Protein AF-0000000082644043 (afdb_homodimer)

Solvent-accessible surface area (backbone atoms only — not comparable to full-atom values): 14251 Å² total; per-residue (Å²): 114,49,78,44,51,32,30,27,37,48,38,68,41,76,90,78,43,25,31,47,33,28,30,33,71,88,72,47,55,41,58,38,41,44,70,50,54,91,95,51,48,69,65,56,31,34,42,48,33,30,29,48,43,48,30,34,41,55,48,72,60,35,28,35,30,40,35,35,30,80,48,98,59,29,40,35,39,40,36,28,30,38,37,44,82,74,38,77,46,94,53,80,40,62,29,98,56,31,75,44,75,45,78,32,46,51,75,58,44,38,67,60,34,62,89,42,76,74,36,66,68,73,50,60,48,85,89,37,28,7,46,54,45,75,54,128,113,49,78,43,51,31,30,28,36,49,38,67,41,75,87,78,43,25,31,47,32,28,30,33,71,89,72,47,56,40,58,38,40,45,70,49,53,91,95,51,48,70,66,56,30,35,43,49,33,30,28,48,43,48,30,34,40,54,48,72,60,34,28,34,31,39,37,36,28,81,49,100,58,28,40,34,39,42,36,30,30,39,36,45,82,73,39,77,46,93,53,79,40,62,29,98,57,32,76,44,74,43,77,33,45,49,75,59,44,40,67,57,35,62,87,42,76,74,36,65,68,75,51,62,50,84,88,36,28,8,47,55,46,76,55,129

Radius of gyration: 19.46 Å; Cα contacts (8 Å, |Δi|>4): 650; chains: 2; bounding box: 39×62×47 Å

Organism: NCBI:txid247480

Structure (mmCIF, N/CA/C/O backbone):
data_AF-0000000082644043-model_v1
#
loop_
_entity.id
_entity.type
_entity.pdbx_description
1 polymer '8-oxo-dGTP diphosphatase'
#
loop_
_atom_site.group_PDB
_atom_site.id
_atom_site.type_symbol
_atom_site.label_atom_id
_atom_site.label_alt_id
_atom_site.label_comp_id
_atom_site.label_asym_id
_atom_site.label_entity_id
_atom_site.label_seq_id
_atom_site.pdbx_PDB_ins_code
_atom_site.Cartn_x
_atom_site.Cartn_y
_atom_site.Cartn_z
_atom_site.occupancy
_atom_site.B_iso_or_equiv
_atom_site.auth_seq_id
_atom_site.auth_comp_id
_atom_site.auth_asym_id
_atom_site.auth_atom_id
_atom_site.pdbx_PDB_model_num
ATOM 1 N N . MET A 1 1 ? -20.562 -0.418 4.07 1 73.56 1 MET A N 1
ATOM 2 C CA . MET A 1 1 ? -19.531 -0.708 3.09 1 73.56 1 MET A CA 1
ATOM 3 C C . MET A 1 1 ? -18.516 -1.696 3.652 1 73.56 1 MET A C 1
ATOM 5 O O . MET A 1 1 ? -18.047 -1.542 4.785 1 73.56 1 MET A O 1
ATOM 9 N N . LYS A 1 2 ? -18.453 -2.812 2.926 1 84.75 2 LYS A N 1
ATOM 10 C CA . LYS A 1 2 ? -17.531 -3.85 3.383 1 84.75 2 LYS A CA 1
ATOM 11 C C . LYS A 1 2 ? -16.141 -3.672 2.76 1 84.75 2 LYS A C 1
ATOM 13 O O . LYS A 1 2 ? -16.031 -3.354 1.575 1 84.75 2 LYS A O 1
ATOM 18 N N . ARG A 1 3 ? -15.133 -3.779 3.541 1 86.62 3 ARG A N 1
ATOM 19 C CA . ARG A 1 3 ? -13.766 -3.717 3.047 1 86.62 3 ARG A CA 1
ATOM 20 C C . ARG A 1 3 ? -13.281 -5.09 2.586 1 86.62 3 ARG A C 1
ATOM 22 O O . ARG A 1 3 ? -13.484 -6.09 3.279 1 86.62 3 ARG A O 1
ATOM 29 N N . VAL A 1 4 ? -12.82 -5.145 1.452 1 91.12 4 VAL A N 1
ATOM 30 C CA . VAL A 1 4 ? -12.281 -6.371 0.864 1 91.12 4 VAL A CA 1
ATOM 31 C C . VAL A 1 4 ? -10.836 -6.152 0.442 1 91.12 4 VAL A C 1
ATOM 33 O O . VAL A 1 4 ? -10.508 -5.133 -0.168 1 91.12 4 VAL A O 1
ATOM 36 N N . ASP A 1 5 ? -9.953 -7.055 0.815 1 94.81 5 ASP A N 1
ATOM 37 C CA . ASP A 1 5 ? -8.539 -6.992 0.433 1 94.81 5 ASP A CA 1
ATOM 38 C C . ASP A 1 5 ? -8.18 -8.125 -0.523 1 94.81 5 ASP A C 1
ATOM 40 O O . ASP A 1 5 ? -8.484 -9.289 -0.257 1 94.81 5 ASP A O 1
ATOM 44 N N . VAL A 1 6 ? -7.594 -7.719 -1.615 1 95.38 6 VAL A N 1
ATOM 45 C CA . VAL A 1 6 ? -7.066 -8.664 -2.594 1 95.38 6 VAL A CA 1
ATOM 46 C C . VAL A 1 6 ? -5.559 -8.477 -2.74 1 95.38 6 VAL A C 1
ATOM 48 O O . VAL A 1 6 ? -5.078 -7.34 -2.812 1 95.38 6 VAL A O 1
ATOM 51 N N . VAL A 1 7 ? -4.887 -9.57 -2.744 1 96.88 7 VAL A N 1
ATOM 52 C CA . VAL A 1 7 ? -3.434 -9.484 -2.863 1 96.88 7 VAL A CA 1
ATOM 53 C C . VAL A 1 7 ? -2.98 -10.141 -4.16 1 96.88 7 VAL A C 1
ATOM 55 O O . VAL A 1 7 ? -3.58 -11.125 -4.609 1 96.88 7 VAL A O 1
ATOM 58 N N . TYR A 1 8 ? -1.944 -9.562 -4.715 1 94.88 8 TYR A N 1
ATOM 59 C CA . TYR A 1 8 ? -1.224 -10.125 -5.852 1 94.88 8 TYR A CA 1
ATOM 60 C C . TYR A 1 8 ? 0.274 -10.172 -5.578 1 94.88 8 TYR A C 1
ATOM 62 O O . TYR A 1 8 ? 0.777 -9.453 -4.707 1 94.88 8 TYR A O 1
ATOM 70 N N . VAL A 1 9 ? 0.928 -11.016 -6.316 1 96 9 VAL A N 1
ATOM 71 C CA . VAL A 1 9 ? 2.373 -11.117 -6.148 1 96 9 VAL A CA 1
ATOM 72 C C . VAL A 1 9 ? 3.061 -11.047 -7.508 1 96 9 VAL A C 1
ATOM 74 O O . VAL A 1 9 ? 2.748 -11.828 -8.414 1 96 9 VAL A O 1
ATOM 77 N N . LEU A 1 10 ? 3.918 -10.117 -7.621 1 94.56 10 LEU A N 1
ATOM 78 C CA . LEU A 1 10 ? 4.77 -9.984 -8.797 1 94.56 10 LEU A CA 1
ATOM 79 C C . LEU A 1 10 ? 6.031 -10.836 -8.656 1 94.56 10 LEU A C 1
ATOM 81 O O . LEU A 1 10 ? 6.906 -10.516 -7.84 1 94.56 10 LEU A O 1
ATOM 85 N N . LEU A 1 11 ? 6.109 -11.898 -9.297 1 94.75 11 LEU A N 1
ATOM 86 C CA . LEU A 1 11 ? 7.305 -12.727 -9.414 1 94.75 11 LEU A CA 1
ATOM 87 C C . LEU A 1 11 ? 8.016 -12.469 -10.742 1 94.75 11 LEU A C 1
ATOM 89 O O . LEU A 1 11 ? 7.52 -12.867 -11.797 1 94.75 11 LEU A O 1
ATOM 93 N N . TYR A 1 12 ? 9.156 -11.875 -10.633 1 92.62 12 TYR A N 1
ATOM 94 C CA . TYR A 1 12 ? 9.859 -11.383 -11.812 1 92.62 12 TYR A CA 1
ATOM 95 C C . TYR A 1 12 ? 11.219 -12.039 -11.953 1 92.62 12 TYR A C 1
ATOM 97 O O . TYR A 1 12 ? 12.047 -11.977 -11.031 1 92.62 12 TYR A O 1
ATOM 105 N N . ASP A 1 13 ? 11.391 -12.68 -13.047 1 92.19 13 ASP A N 1
ATOM 106 C CA . ASP A 1 13 ? 12.695 -13.203 -13.445 1 92.19 13 ASP A CA 1
ATOM 107 C C . ASP A 1 13 ? 13.5 -12.148 -14.203 1 92.19 13 ASP A C 1
ATOM 109 O O . ASP A 1 13 ? 13.359 -12.016 -15.422 1 92.19 13 ASP A O 1
ATOM 113 N N . GLU A 1 14 ? 14.352 -11.547 -13.523 1 88 14 GLU A N 1
ATOM 114 C CA . GLU A 1 14 ? 15.094 -10.422 -14.07 1 88 14 GLU A CA 1
ATOM 115 C C . GLU A 1 14 ? 16.031 -10.867 -15.188 1 88 14 GLU A C 1
ATOM 117 O O . GLU A 1 14 ? 16.281 -10.109 -16.141 1 88 14 GLU A O 1
ATOM 122 N N . VAL A 1 15 ? 16.547 -11.984 -15.047 1 91.5 15 VAL A N 1
ATOM 123 C CA . VAL A 1 15 ? 17.516 -12.5 -16.016 1 91.5 15 VAL A CA 1
ATOM 124 C C . VAL A 1 15 ? 16.828 -12.742 -17.359 1 91.5 15 VAL A C 1
ATOM 126 O O . VAL A 1 15 ? 17.297 -12.273 -18.391 1 91.5 15 VAL A O 1
ATOM 129 N N . ASN A 1 16 ? 15.664 -13.344 -17.312 1 93.88 16 ASN A N 1
ATOM 130 C CA . ASN A 1 16 ? 14.977 -13.719 -18.547 1 93.88 16 ASN A CA 1
ATOM 131 C C . ASN A 1 16 ? 13.898 -12.703 -18.906 1 93.88 16 ASN A C 1
ATOM 133 O O . ASN A 1 16 ? 13.234 -12.844 -19.938 1 93.88 16 ASN A O 1
ATOM 137 N N . GLN A 1 17 ? 13.688 -11.766 -18.031 1 92.06 17 GLN A N 1
ATOM 138 C CA . GLN A 1 17 ? 12.695 -10.711 -18.219 1 92.06 17 GLN A CA 1
ATOM 139 C C . GLN A 1 17 ? 11.297 -11.289 -18.375 1 92.06 17 GLN A C 1
ATOM 141 O O . GLN A 1 17 ? 10.57 -10.953 -19.312 1 92.06 17 GLN A O 1
ATOM 146 N N . LYS A 1 18 ? 10.938 -12.133 -17.484 1 94.56 18 LYS A N 1
ATOM 147 C CA . LYS A 1 18 ? 9.633 -12.789 -17.5 1 94.56 18 LYS A CA 1
ATOM 148 C C . LYS A 1 18 ? 8.914 -12.609 -16.156 1 94.56 18 LYS A C 1
ATOM 150 O O . LYS A 1 18 ? 9.555 -12.469 -15.117 1 94.56 18 LYS A O 1
ATOM 155 N N . VAL A 1 19 ? 7.625 -12.672 -16.25 1 94.75 19 VAL A N 1
ATOM 156 C CA . VAL A 1 19 ? 6.777 -12.617 -15.055 1 94.75 19 VAL A CA 1
ATOM 157 C C . VAL A 1 19 ? 5.883 -13.852 -15 1 94.75 19 VAL A C 1
ATOM 159 O O . VAL A 1 19 ? 5.422 -14.344 -16.031 1 94.75 19 VAL A O 1
ATOM 162 N N . LEU A 1 20 ? 5.703 -14.328 -13.766 1 94.44 20 LEU A N 1
ATOM 163 C CA . LEU A 1 20 ? 4.816 -15.477 -13.594 1 94.44 20 LEU A CA 1
ATOM 164 C C . LEU A 1 20 ? 3.355 -15.039 -13.609 1 94.44 20 LEU A C 1
ATOM 166 O O . LEU A 1 20 ? 2.953 -14.172 -12.828 1 94.44 20 LEU A O 1
ATOM 170 N N . MET A 1 21 ? 2.572 -15.633 -14.477 1 93.81 21 MET A N 1
ATOM 171 C CA . MET A 1 21 ? 1.155 -15.297 -14.602 1 93.81 21 MET A CA 1
ATOM 172 C C . MET A 1 21 ? 0.291 -16.547 -14.5 1 93.81 21 MET A C 1
ATOM 174 O O . MET A 1 21 ? 0.776 -17.672 -14.711 1 93.81 21 MET A O 1
ATOM 178 N N . VAL A 1 22 ? -0.926 -16.328 -14.141 1 93.75 22 VAL A N 1
ATOM 179 C CA . VAL A 1 22 ? -1.886 -17.422 -14.047 1 93.75 22 VAL A CA 1
ATOM 180 C C . VAL A 1 22 ? -3.076 -17.141 -14.961 1 93.75 22 VAL A C 1
ATOM 182 O O . VAL A 1 22 ? -3.494 -15.992 -15.117 1 93.75 22 VAL A O 1
ATOM 185 N N . PHE A 1 23 ? -3.566 -18.172 -15.602 1 92.81 23 PHE A N 1
ATOM 186 C CA . PHE A 1 23 ? -4.766 -18.109 -16.422 1 92.81 23 PHE A CA 1
ATOM 187 C C . PHE A 1 23 ? -5.992 -18.547 -15.633 1 92.81 23 PHE A C 1
ATOM 189 O O . PHE A 1 23 ? -6.098 -19.719 -15.242 1 92.81 23 PHE A O 1
ATOM 196 N N . ASN A 1 24 ? -6.859 -17.609 -15.375 1 90.38 24 ASN A N 1
ATOM 197 C CA . ASN A 1 24 ? -8.031 -17.859 -14.531 1 90.38 24 ASN A CA 1
ATOM 198 C C . ASN A 1 24 ? -9.125 -18.594 -15.297 1 90.38 24 ASN A C 1
ATOM 200 O O . ASN A 1 24 ? -9.203 -18.5 -1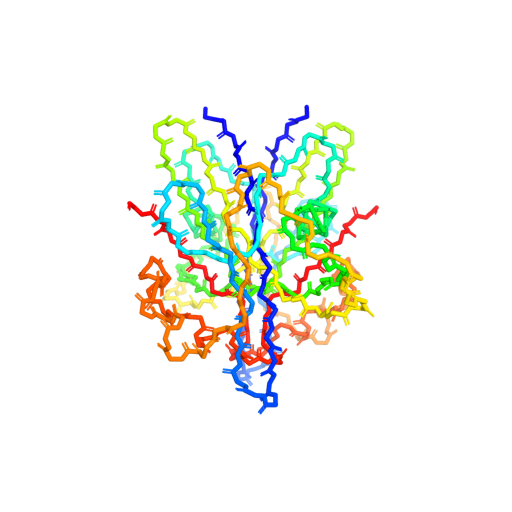6.531 1 90.38 24 ASN A O 1
ATOM 204 N N . LYS A 1 25 ? -9.977 -19.25 -14.594 1 88.25 25 LYS A N 1
ATOM 205 C CA . LYS A 1 25 ? -11.086 -19.984 -15.188 1 88.25 25 LYS A CA 1
ATOM 206 C C . LYS A 1 25 ? -12.008 -19.062 -15.969 1 88.25 25 LYS A C 1
ATOM 208 O O . LYS A 1 25 ? -12.664 -19.484 -16.922 1 88.25 25 LYS A O 1
ATOM 213 N N . ARG A 1 26 ? -12.023 -17.859 -15.609 1 84.44 26 ARG A N 1
ATOM 214 C CA . ARG A 1 26 ? -12.867 -16.891 -16.281 1 84.44 26 ARG A CA 1
ATOM 215 C C . ARG A 1 26 ? -12.266 -16.484 -17.625 1 84.44 26 ARG A C 1
ATOM 217 O O . ARG A 1 26 ? -12.859 -15.695 -18.375 1 84.44 26 ARG A O 1
ATOM 224 N N . GLY A 1 27 ? -11.07 -16.906 -17.922 1 85.56 27 GLY A N 1
ATOM 225 C CA . GLY A 1 27 ? -10.484 -16.688 -19.234 1 85.56 27 GLY A CA 1
ATOM 226 C C . GLY A 1 27 ? -9.578 -15.461 -19.281 1 85.56 27 GLY A C 1
ATOM 227 O O . GLY A 1 27 ? -9.453 -14.82 -20.328 1 85.56 27 GLY A O 1
ATOM 228 N N . THR A 1 28 ? -9.078 -15.062 -18.172 1 88.5 28 THR A N 1
ATOM 229 C CA . THR A 1 28 ? -8.188 -13.914 -18.141 1 88.5 28 THR A CA 1
ATOM 230 C C . THR A 1 28 ? -6.863 -14.266 -17.469 1 88.5 28 THR A C 1
ATOM 232 O O . THR A 1 28 ? -6.816 -15.164 -16.625 1 88.5 28 THR A O 1
ATOM 235 N N . TRP A 1 29 ? -5.855 -13.531 -17.922 1 90.81 29 TRP A N 1
ATOM 236 C CA . TRP A 1 29 ? -4.551 -13.656 -17.266 1 90.81 29 TRP A CA 1
ATOM 237 C C . TRP A 1 29 ? -4.383 -12.609 -16.172 1 90.81 29 TRP A C 1
ATOM 239 O O . TRP A 1 29 ? -4.793 -11.461 -16.344 1 90.81 29 TRP A O 1
ATOM 249 N N . SER A 1 30 ? -3.709 -13.016 -15.117 1 92.06 30 SER A N 1
ATOM 250 C CA . SER A 1 30 ? -3.387 -12.102 -14.023 1 92.06 30 SER A CA 1
ATOM 251 C C . SER A 1 30 ? -2.137 -12.547 -13.273 1 92.06 30 SER A C 1
ATOM 253 O O . SER A 1 30 ? -1.595 -13.625 -13.547 1 92.06 30 SER A O 1
ATOM 255 N N . LEU A 1 31 ? -1.674 -11.711 -12.406 1 94.19 31 LEU A N 1
ATOM 256 C CA . LEU A 1 31 ? -0.69 -12.156 -11.422 1 94.19 31 LEU A CA 1
ATOM 257 C C . LEU A 1 31 ? -1.313 -13.141 -10.438 1 94.19 31 LEU A C 1
ATOM 259 O O . LEU A 1 31 ? -2.521 -13.102 -10.195 1 94.19 31 LEU A O 1
ATOM 263 N N . PRO A 1 32 ? -0.517 -14.086 -9.953 1 95.31 32 PRO A N 1
ATOM 264 C CA . PRO A 1 32 ? -1.081 -14.938 -8.898 1 95.31 32 PRO A CA 1
ATOM 265 C C . PRO A 1 32 ? -1.518 -14.148 -7.668 1 95.31 32 PRO A C 1
ATOM 267 O O . PRO A 1 32 ? -0.867 -13.172 -7.297 1 95.31 32 PRO A O 1
ATOM 270 N N . GLY A 1 33 ? -2.564 -14.484 -7.117 1 95.88 33 GLY A N 1
ATOM 271 C CA . GLY A 1 33 ? -3.135 -13.797 -5.973 1 95.88 33 GLY A CA 1
ATOM 272 C C . GLY A 1 33 ? -4.586 -14.156 -5.719 1 95.88 33 GLY A C 1
ATOM 273 O O . GLY A 1 33 ? -5.109 -15.094 -6.32 1 95.88 33 GLY A O 1
ATOM 274 N N . GLY A 1 34 ? -5.203 -13.383 -4.758 1 95.56 34 GLY A N 1
ATOM 275 C CA . GLY A 1 34 ? -6.586 -13.648 -4.395 1 95.56 34 GLY A CA 1
ATOM 276 C C . GLY A 1 34 ? -7.027 -12.914 -3.143 1 95.56 34 GLY A C 1
ATOM 277 O O . GLY A 1 34 ? -6.328 -12.023 -2.664 1 95.56 34 GLY A O 1
ATOM 278 N N . GLY A 1 35 ? -8.117 -13.312 -2.707 1 95.81 35 GLY A N 1
ATOM 279 C CA . GLY A 1 35 ? -8.703 -12.641 -1.559 1 95.81 35 GLY A CA 1
ATOM 280 C C . GLY A 1 35 ? -8.023 -12.992 -0.25 1 95.81 35 GLY A C 1
ATOM 281 O O . GLY A 1 35 ? -7.602 -14.133 -0.051 1 95.81 35 GLY A O 1
ATOM 282 N N . VAL A 1 36 ? -7.941 -11.992 0.626 1 95.88 36 VAL A N 1
ATOM 283 C CA . VAL A 1 36 ? -7.426 -12.203 1.975 1 95.88 36 VAL A CA 1
ATOM 284 C C . VAL A 1 36 ? -8.531 -12.758 2.869 1 95.88 36 VAL A C 1
ATOM 286 O O . VAL A 1 36 ? -9.641 -12.219 2.91 1 95.88 36 VAL A O 1
ATOM 289 N N . GLU A 1 37 ? -8.312 -13.82 3.557 1 93.94 37 GLU A N 1
ATOM 290 C CA . GLU A 1 37 ? -9.297 -14.422 4.453 1 93.94 37 GLU A CA 1
ATOM 291 C C . GLU A 1 37 ? -9.273 -13.766 5.824 1 93.94 37 GLU A C 1
ATOM 293 O O . GLU A 1 37 ? -8.312 -13.078 6.176 1 93.94 37 GLU A O 1
ATOM 298 N N . ARG A 1 38 ? -10.273 -13.992 6.531 1 87.81 38 ARG A N 1
ATOM 299 C CA . ARG A 1 38 ? -10.383 -13.422 7.871 1 87.81 38 ARG A CA 1
ATOM 300 C C . ARG A 1 38 ? -9.25 -13.914 8.766 1 87.81 38 ARG A C 1
ATOM 302 O O . ARG A 1 38 ? -8.961 -15.117 8.812 1 87.81 38 ARG A O 1
ATOM 309 N N . GLY A 1 39 ? -8.594 -12.953 9.453 1 87.12 39 GLY A N 1
ATOM 310 C CA . GLY A 1 39 ? -7.547 -13.32 10.398 1 87.12 39 GLY A CA 1
ATOM 311 C C . GLY A 1 39 ? -6.188 -13.469 9.742 1 87.12 39 GLY A C 1
ATOM 312 O O . GLY A 1 39 ? -5.188 -13.688 10.43 1 87.12 39 GLY A O 1
ATOM 313 N N . GLU A 1 40 ? -6.129 -13.305 8.492 1 92.31 40 GLU A N 1
ATOM 314 C CA . GLU A 1 40 ? -4.891 -13.43 7.723 1 92.31 40 GLU A CA 1
ATOM 315 C C . GLU A 1 40 ? -4.273 -12.062 7.453 1 92.31 40 GLU A C 1
ATOM 317 O O . GLU A 1 40 ? -4.984 -11.094 7.156 1 92.31 40 GLU A O 1
ATOM 322 N N . THR A 1 41 ? -2.971 -12.023 7.59 1 93.88 41 THR A N 1
ATOM 323 C CA . THR A 1 41 ? -2.285 -10.828 7.125 1 93.88 41 THR A CA 1
ATOM 324 C C . THR A 1 41 ? -2.195 -10.805 5.602 1 93.88 41 THR A C 1
ATOM 326 O O . THR A 1 41 ? -2.402 -11.836 4.949 1 93.88 41 THR A O 1
ATOM 329 N N . LEU A 1 42 ? -1.931 -9.641 5.078 1 96.38 42 LEU A N 1
ATOM 330 C CA . LEU A 1 42 ? -1.713 -9.523 3.641 1 96.38 42 LEU A CA 1
ATOM 331 C C . LEU A 1 42 ? -0.614 -10.477 3.178 1 96.38 42 LEU A C 1
ATOM 333 O O . LEU A 1 42 ? -0.769 -11.164 2.166 1 96.38 42 LEU A O 1
ATOM 337 N N . LYS A 1 43 ? 0.456 -10.516 3.941 1 96.38 43 LYS A N 1
ATOM 338 C CA . LYS A 1 43 ? 1.603 -11.359 3.617 1 96.38 43 LYS A CA 1
ATOM 339 C C . LYS A 1 43 ? 1.216 -12.836 3.615 1 96.38 43 LYS A C 1
ATOM 341 O O . LYS A 1 43 ? 1.55 -13.57 2.682 1 96.38 43 LYS A O 1
ATOM 346 N N . GLU A 1 44 ? 0.535 -13.25 4.629 1 96.5 44 GLU A N 1
ATOM 347 C CA . GLU A 1 44 ? 0.1 -14.641 4.727 1 96.5 44 GLU A CA 1
ATOM 348 C C . GLU A 1 44 ? -0.792 -15.023 3.553 1 96.5 44 GLU A C 1
ATOM 350 O O . GLU A 1 44 ? -0.641 -16.109 2.98 1 96.5 44 GLU A O 1
ATOM 355 N N . ALA A 1 45 ? -1.74 -14.156 3.232 1 97.38 45 ALA A N 1
ATOM 356 C CA . ALA A 1 45 ? -2.641 -14.406 2.109 1 97.38 45 ALA A CA 1
ATOM 357 C C . ALA A 1 45 ? -1.865 -14.516 0.8 1 97.38 45 ALA A C 1
ATOM 359 O O . ALA A 1 45 ? -2.121 -15.422 -0.003 1 97.38 45 ALA A O 1
ATOM 360 N N . ALA A 1 46 ? -0.929 -13.641 0.596 1 97.69 46 ALA A N 1
ATOM 361 C CA . ALA A 1 46 ? -0.129 -13.633 -0.626 1 97.69 46 ALA A CA 1
ATOM 362 C C . ALA A 1 46 ? 0.623 -14.953 -0.795 1 97.69 46 ALA A C 1
ATOM 364 O O . ALA A 1 46 ? 0.57 -15.57 -1.86 1 97.69 46 ALA A O 1
ATOM 365 N N . ILE A 1 47 ? 1.245 -15.359 0.248 1 97.31 47 ILE A N 1
ATOM 366 C CA . ILE A 1 47 ? 2.035 -16.578 0.219 1 97.31 47 ILE A CA 1
ATOM 367 C C . ILE A 1 47 ? 1.119 -17.781 -0.011 1 97.31 47 ILE A C 1
ATOM 369 O O . ILE A 1 47 ? 1.412 -18.641 -0.842 1 97.31 47 ILE A O 1
ATOM 373 N N . ARG A 1 48 ? 0.05 -17.828 0.666 1 96.56 48 ARG A N 1
ATOM 374 C CA . ARG A 1 48 ? -0.894 -18.922 0.547 1 96.56 48 ARG A CA 1
ATOM 375 C C . ARG A 1 48 ? -1.466 -19.016 -0.864 1 96.56 48 ARG A C 1
ATOM 377 O O . ARG A 1 48 ? -1.467 -20.078 -1.478 1 96.56 48 ARG A O 1
ATOM 384 N N . GLU A 1 49 ? -1.984 -17.906 -1.348 1 96.62 49 GLU A N 1
ATOM 385 C CA . GLU A 1 49 ? -2.627 -17.875 -2.658 1 96.62 49 GLU A CA 1
ATOM 386 C C . GLU A 1 49 ? -1.66 -18.312 -3.756 1 96.62 49 GLU A C 1
ATOM 388 O O . GLU A 1 49 ? -2.041 -19.047 -4.668 1 96.62 49 GLU A O 1
ATOM 393 N N . VAL A 1 50 ? -0.442 -17.906 -3.74 1 96.06 50 VAL A N 1
ATOM 394 C CA . VAL A 1 50 ? 0.533 -18.281 -4.758 1 96.06 50 VAL A CA 1
ATOM 395 C C . VAL A 1 50 ? 0.812 -19.781 -4.672 1 96.06 50 VAL A C 1
ATOM 397 O O . VAL A 1 50 ? 0.893 -20.469 -5.699 1 96.06 50 VAL A O 1
ATOM 400 N N . LYS A 1 51 ? 0.942 -20.234 -3.465 1 95.25 51 LYS A N 1
ATOM 401 C CA . LYS A 1 51 ? 1.135 -21.672 -3.289 1 95.25 51 LYS A CA 1
ATOM 402 C C . LYS A 1 51 ? -0.035 -22.469 -3.875 1 95.25 51 LYS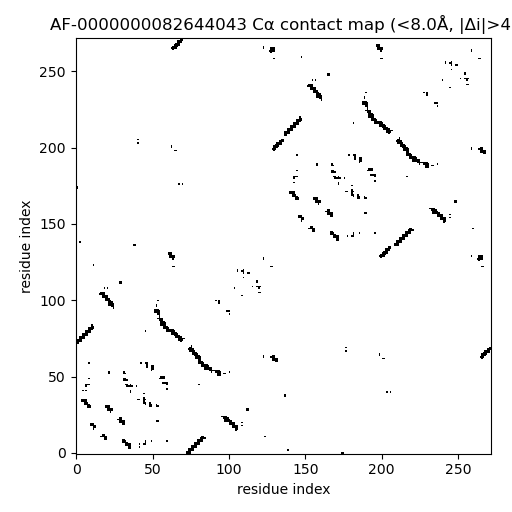 A C 1
ATOM 404 O O . LYS A 1 51 ? 0.167 -23.422 -4.617 1 95.25 51 LYS A O 1
ATOM 409 N N . GLU A 1 52 ? -1.183 -22.062 -3.555 1 93.94 52 GLU A N 1
ATOM 410 C CA . GLU A 1 52 ? -2.387 -22.75 -4.008 1 93.94 52 GLU A CA 1
ATOM 411 C C . GLU A 1 52 ? -2.504 -22.719 -5.527 1 93.94 52 GLU A C 1
ATOM 413 O O . GLU A 1 52 ? -2.852 -23.719 -6.152 1 93.94 52 GLU A O 1
ATOM 418 N N . GLU A 1 53 ? -2.213 -21.625 -6.117 1 94.12 53 GLU A N 1
ATOM 419 C CA . GLU A 1 53 ? -2.473 -21.422 -7.539 1 94.12 53 GLU A CA 1
ATOM 420 C C . GLU A 1 53 ? -1.311 -21.906 -8.391 1 94.12 53 GLU A C 1
ATOM 422 O O . GLU A 1 53 ? -1.506 -22.328 -9.539 1 94.12 53 GLU A O 1
ATOM 427 N N . THR A 1 54 ? -0.052 -21.859 -7.922 1 94 54 THR A N 1
ATOM 428 C CA . THR A 1 54 ? 1.102 -22.078 -8.789 1 94 54 THR A CA 1
ATOM 429 C C . THR A 1 54 ? 1.989 -23.188 -8.227 1 94 54 THR A C 1
ATOM 431 O O . THR A 1 54 ? 2.822 -23.75 -8.938 1 94 54 THR A O 1
ATOM 434 N N . GLY A 1 55 ? 1.894 -23.438 -6.898 1 93.5 55 GLY A N 1
ATOM 435 C CA . GLY A 1 55 ? 2.723 -24.438 -6.234 1 93.5 55 GLY A CA 1
ATOM 436 C C . GLY A 1 55 ? 4.039 -23.875 -5.73 1 93.5 55 GLY A C 1
ATOM 437 O O . GLY A 1 55 ? 4.758 -24.531 -4.98 1 93.5 55 GLY A O 1
ATOM 438 N N . TYR A 1 56 ? 4.391 -22.672 -6.047 1 94.5 56 TYR A N 1
ATOM 439 C CA . TYR A 1 56 ? 5.66 -22.078 -5.645 1 94.5 56 TYR A CA 1
ATOM 440 C C . TYR A 1 56 ? 5.629 -21.656 -4.184 1 94.5 56 TYR A C 1
ATOM 442 O O . TYR A 1 56 ? 4.621 -21.141 -3.703 1 94.5 56 TYR A O 1
ATOM 450 N N . ASP A 1 57 ? 6.707 -21.938 -3.52 1 95.75 57 ASP A N 1
ATOM 451 C CA . ASP A 1 57 ? 6.961 -21.281 -2.242 1 95.75 57 ASP A CA 1
ATOM 452 C C . ASP A 1 57 ? 7.684 -19.953 -2.445 1 95.75 57 ASP A C 1
ATOM 454 O O . ASP A 1 57 ? 8.742 -19.906 -3.078 1 95.75 57 ASP A O 1
ATOM 458 N N . ILE A 1 58 ? 7.086 -18.938 -1.874 1 97.25 58 ILE A N 1
ATOM 459 C CA . ILE A 1 58 ? 7.668 -17.625 -2.135 1 97.25 58 ILE A CA 1
ATOM 460 C C . ILE A 1 58 ? 7.816 -16.859 -0.824 1 97.25 58 ILE A C 1
ATOM 462 O O . ILE A 1 58 ? 7.273 -17.266 0.207 1 97.25 58 ILE A O 1
ATOM 466 N N . ALA A 1 59 ? 8.633 -15.891 -0.838 1 96.56 59 ALA A N 1
ATOM 467 C CA . ALA A 1 59 ? 8.656 -14.805 0.142 1 96.56 59 ALA A CA 1
ATOM 468 C C . ALA A 1 59 ? 8.219 -13.484 -0.487 1 96.56 59 ALA A C 1
ATOM 470 O O . ALA A 1 59 ? 8.328 -13.305 -1.702 1 96.56 59 ALA A O 1
ATOM 471 N N . VAL A 1 60 ? 7.586 -12.641 0.338 1 95.06 60 VAL A N 1
ATOM 472 C CA . VAL A 1 60 ? 7.203 -11.328 -0.171 1 95.06 60 VAL A CA 1
ATOM 473 C C . VAL A 1 60 ? 7.91 -10.234 0.628 1 95.06 60 VAL A C 1
ATOM 475 O O . VAL A 1 60 ? 8.258 -10.438 1.795 1 95.06 60 VAL A O 1
ATOM 478 N N . SER A 1 61 ? 8.156 -9.078 0.003 1 90.19 61 SER A N 1
ATOM 479 C CA . SER A 1 61 ? 8.828 -7.938 0.614 1 90.19 61 SER A CA 1
ATOM 480 C C . SER A 1 61 ? 8 -6.664 0.455 1 90.19 61 SER A C 1
ATOM 482 O O . SER A 1 61 ? 6.973 -6.496 1.112 1 90.19 61 SER A O 1
ATOM 484 N N . ASP A 1 62 ? 8.414 -5.754 -0.408 1 90.12 62 ASP A N 1
ATOM 485 C CA . ASP A 1 62 ? 7.785 -4.445 -0.541 1 90.12 62 ASP A CA 1
ATOM 486 C C . ASP A 1 62 ? 6.516 -4.527 -1.383 1 90.12 62 ASP A C 1
ATOM 488 O O . ASP A 1 62 ? 6.312 -5.504 -2.111 1 90.12 62 ASP A O 1
ATOM 492 N N . ILE A 1 63 ? 5.656 -3.561 -1.146 1 93.25 63 ILE A N 1
ATOM 493 C CA . ILE A 1 63 ? 4.48 -3.367 -1.988 1 93.25 63 ILE A CA 1
ATOM 494 C C . ILE A 1 63 ? 4.848 -2.512 -3.199 1 93.25 63 ILE A C 1
ATOM 496 O O . ILE A 1 63 ? 5.555 -1.511 -3.066 1 93.25 63 ILE A O 1
ATOM 500 N N . VAL A 1 64 ? 4.328 -2.965 -4.363 1 91.5 64 VAL A N 1
ATOM 501 C CA . VAL A 1 64 ? 4.723 -2.225 -5.555 1 91.5 64 VAL A CA 1
ATOM 502 C C . VAL A 1 64 ? 3.525 -1.453 -6.105 1 91.5 64 VAL A C 1
ATOM 504 O O . VAL A 1 64 ? 3.688 -0.535 -6.91 1 91.5 64 VAL A O 1
ATOM 507 N N . ALA A 1 65 ? 2.359 -1.846 -5.621 1 90.12 65 ALA A N 1
ATOM 508 C CA . ALA A 1 65 ? 1.171 -1.129 -6.078 1 90.12 65 ALA A CA 1
ATOM 509 C C . ALA A 1 65 ? 0.007 -1.323 -5.109 1 90.12 65 ALA A C 1
ATOM 511 O O . ALA A 1 65 ? -0.116 -2.377 -4.48 1 90.12 65 ALA A O 1
ATOM 512 N N . LEU A 1 66 ? -0.844 -0.382 -4.973 1 92.19 66 LEU A N 1
ATOM 513 C CA . LEU A 1 66 ? -2.135 -0.428 -4.297 1 92.19 66 LEU A CA 1
ATOM 514 C C . LEU A 1 66 ? -3.219 0.228 -5.145 1 92.19 66 LEU A C 1
ATOM 516 O O . LEU A 1 66 ? -3.201 1.443 -5.352 1 92.19 66 LEU A O 1
ATOM 520 N N . ASP A 1 67 ? -4.102 -0.562 -5.668 1 89.62 67 ASP A N 1
ATOM 521 C CA . ASP A 1 67 ? -5.277 -0.061 -6.371 1 89.62 67 ASP A CA 1
ATOM 522 C C . ASP A 1 67 ? -6.5 -0.057 -5.457 1 89.62 67 ASP A C 1
ATOM 524 O O . ASP A 1 67 ? -6.75 -1.027 -4.738 1 89.62 67 ASP A O 1
ATOM 528 N N . GLU A 1 68 ? -7.148 0.997 -5.473 1 91.62 68 GLU A N 1
ATOM 529 C CA . GLU A 1 68 ? -8.32 1.204 -4.633 1 91.62 68 GLU A CA 1
ATOM 530 C C . GLU A 1 68 ? -9.586 1.334 -5.477 1 91.62 68 GLU A C 1
ATOM 532 O O . GLU A 1 68 ? -9.594 2.035 -6.488 1 91.62 68 GLU A O 1
ATOM 537 N N . ALA A 1 69 ? -10.625 0.598 -5.121 1 88.44 69 ALA A N 1
ATOM 538 C CA . ALA A 1 69 ? -11.891 0.661 -5.836 1 88.44 69 ALA A CA 1
ATOM 539 C C . ALA A 1 69 ? -13.07 0.75 -4.867 1 88.44 69 ALA A C 1
ATOM 541 O O . ALA A 1 69 ? -13.133 -0.001 -3.891 1 88.44 69 ALA A O 1
ATOM 542 N N . LEU A 1 70 ? -13.891 1.684 -5.078 1 85 70 LEU A N 1
ATOM 543 C CA . LEU A 1 70 ? -15.172 1.771 -4.387 1 85 70 LEU A CA 1
ATOM 544 C C . LEU A 1 70 ? -16.297 1.222 -5.258 1 85 70 LEU A C 1
ATOM 546 O O . LEU A 1 70 ? -16.672 1.846 -6.25 1 85 70 LEU A O 1
ATOM 550 N N . MET A 1 71 ? -16.656 -0.039 -5.086 1 78.62 71 MET A N 1
ATOM 551 C CA . MET A 1 71 ? -17.641 -0.729 -5.922 1 78.62 71 MET A CA 1
ATOM 552 C C . MET A 1 71 ? -18.828 -1.191 -5.09 1 78.62 71 MET A C 1
ATOM 554 O O . MET A 1 71 ? -18.688 -2.016 -4.188 1 78.62 71 MET A O 1
ATOM 558 N N . ASP A 1 72 ? -20.062 -0.996 -5.633 1 74.25 72 ASP A N 1
ATOM 559 C CA . ASP A 1 72 ? -21.312 -1.571 -5.16 1 74.25 72 ASP A CA 1
ATOM 560 C C . ASP A 1 72 ? -21.297 -1.766 -3.645 1 74.25 72 ASP A C 1
ATOM 562 O O . ASP A 1 72 ? -21.578 -2.857 -3.148 1 74.25 72 ASP A O 1
ATOM 566 N N . ASP A 1 73 ? -20.859 -0.908 -2.9 1 82.56 73 ASP A N 1
ATOM 567 C CA . ASP A 1 73 ? -20.891 -0.888 -1.442 1 82.56 73 ASP A CA 1
ATOM 568 C C . ASP A 1 73 ? -19.672 -1.57 -0.851 1 82.56 73 ASP A C 1
ATOM 570 O O . ASP A 1 73 ? -19.656 -1.951 0.322 1 82.56 73 ASP A O 1
ATOM 574 N N . ASN A 1 74 ? -18.812 -1.93 -1.762 1 87.81 74 ASN A N 1
ATOM 575 C CA . ASN A 1 74 ? -17.547 -2.471 -1.271 1 87.81 74 ASN A CA 1
ATOM 576 C C . ASN A 1 74 ? -16.391 -1.487 -1.478 1 87.81 74 ASN A C 1
ATOM 578 O O . ASN A 1 74 ? -16.391 -0.731 -2.451 1 87.81 74 ASN A O 1
ATOM 582 N N . HIS A 1 75 ? -15.547 -1.479 -0.563 1 91 75 HIS A N 1
ATOM 583 C CA . HIS A 1 75 ? -14.266 -0.793 -0.649 1 91 75 HIS A CA 1
ATOM 584 C C . HIS A 1 75 ? -13.117 -1.788 -0.774 1 91 75 HIS A C 1
ATOM 586 O O . HIS A 1 75 ? -12.758 -2.459 0.197 1 91 75 HIS A O 1
ATOM 592 N N . VAL A 1 76 ? -12.586 -1.879 -1.985 1 91.31 76 VAL A N 1
ATOM 593 C CA . VAL A 1 76 ? -11.633 -2.951 -2.273 1 91.31 76 VAL A CA 1
ATOM 594 C C . VAL A 1 76 ? -10.227 -2.373 -2.41 1 91.31 76 VAL A C 1
ATOM 596 O O . VAL A 1 76 ? -10.031 -1.347 -3.062 1 91.31 76 VAL A O 1
ATOM 599 N N . PHE A 1 77 ? -9.281 -3 -1.734 1 93.44 77 PHE A N 1
ATOM 600 C CA . PHE A 1 77 ? -7.863 -2.738 -1.944 1 93.44 77 PHE A CA 1
ATOM 601 C C . PHE A 1 77 ? -7.207 -3.887 -2.703 1 93.44 77 PHE A C 1
ATOM 603 O O . PHE A 1 77 ? -7.312 -5.047 -2.295 1 93.44 77 PHE A O 1
ATOM 610 N N . PHE A 1 78 ? -6.625 -3.535 -3.854 1 92.81 78 PHE A N 1
ATOM 611 C CA . PHE A 1 78 ? -5.758 -4.461 -4.57 1 92.81 78 PHE A CA 1
ATOM 612 C C . PHE A 1 78 ? -4.293 -4.172 -4.277 1 92.81 78 PHE A C 1
ATOM 614 O O . PHE A 1 78 ? -3.752 -3.16 -4.734 1 92.81 78 PHE A O 1
ATOM 621 N N . ILE A 1 79 ? -3.674 -5.059 -3.553 1 95 79 ILE A N 1
ATOM 622 C CA . ILE A 1 79 ? -2.291 -4.848 -3.137 1 95 79 ILE A CA 1
ATOM 623 C C . ILE A 1 79 ? -1.374 -5.812 -3.881 1 95 79 ILE A C 1
ATOM 625 O O . ILE A 1 79 ? -1.609 -7.023 -3.885 1 95 79 ILE A O 1
ATOM 629 N N . THR A 1 80 ? -0.368 -5.277 -4.477 1 93.81 80 THR A N 1
ATOM 630 C CA . THR A 1 80 ? 0.596 -6.109 -5.188 1 93.81 80 THR A CA 1
ATOM 631 C C . THR A 1 80 ? 1.942 -6.109 -4.473 1 93.81 80 THR A C 1
ATOM 633 O O . THR A 1 80 ? 2.559 -5.055 -4.293 1 93.81 80 THR A O 1
ATOM 636 N N . PHE A 1 81 ? 2.387 -7.273 -4.082 1 95.75 81 PHE A N 1
ATOM 637 C CA . PHE A 1 81 ? 3.691 -7.449 -3.455 1 95.75 81 PHE A CA 1
ATOM 638 C C . PHE A 1 81 ? 4.754 -7.785 -4.496 1 95.75 81 PHE A C 1
ATOM 640 O O . PHE A 1 81 ? 4.449 -8.383 -5.531 1 95.75 81 PHE A O 1
ATOM 647 N N . ARG A 1 82 ? 5.965 -7.41 -4.125 1 93.88 82 ARG A N 1
ATOM 648 C CA . ARG A 1 82 ? 7.129 -8.023 -4.762 1 93.88 82 ARG A CA 1
ATOM 649 C C . ARG A 1 82 ? 7.461 -9.367 -4.125 1 93.88 82 ARG A C 1
ATOM 651 O O . ARG A 1 82 ? 7.594 -9.461 -2.902 1 93.88 82 ARG A O 1
ATOM 658 N N . GLY A 1 83 ? 7.574 -10.391 -4.953 1 95.56 83 GLY A N 1
ATOM 659 C CA . GLY A 1 83 ? 7.883 -11.719 -4.43 1 95.56 83 GLY A CA 1
ATOM 660 C C . GLY A 1 83 ? 9.203 -12.266 -4.938 1 95.56 83 GLY A C 1
ATOM 661 O O . GLY A 1 83 ? 9.727 -11.805 -5.953 1 95.56 83 GLY A O 1
ATOM 662 N N . THR A 1 84 ? 9.727 -13.172 -4.199 1 94.62 84 THR A N 1
ATOM 663 C CA . THR A 1 84 ? 10.883 -13.961 -4.598 1 94.62 84 THR A CA 1
ATOM 664 C C . THR A 1 84 ? 10.609 -15.453 -4.418 1 94.62 84 THR A C 1
ATOM 666 O O . THR A 1 84 ? 9.977 -15.859 -3.439 1 94.62 84 THR A O 1
ATOM 669 N N . ILE A 1 85 ? 11.125 -16.234 -5.336 1 94.38 85 ILE A N 1
ATOM 670 C CA . ILE A 1 85 ? 10.906 -17.672 -5.273 1 94.38 85 ILE A CA 1
ATOM 671 C C . ILE A 1 85 ? 11.891 -18.297 -4.289 1 94.38 85 ILE A C 1
ATOM 673 O O . ILE A 1 85 ? 13.102 -18.078 -4.387 1 94.38 85 ILE A O 1
ATOM 677 N N . VAL A 1 86 ? 11.352 -19 -3.395 1 94.44 86 VAL A N 1
ATOM 678 C CA . VAL A 1 86 ? 12.148 -19.719 -2.414 1 94.44 86 VAL A CA 1
ATOM 679 C C . VAL A 1 86 ? 12.352 -21.172 -2.885 1 94.44 86 VAL A C 1
ATOM 681 O O . VAL A 1 86 ? 13.469 -21.688 -2.811 1 94.44 86 VAL A O 1
ATOM 684 N N . GLN A 1 87 ? 11.227 -21.75 -3.33 1 91.12 87 GLN A N 1
ATOM 685 C CA . GLN A 1 87 ? 11.266 -23.109 -3.832 1 91.12 87 GLN A CA 1
ATOM 686 C C . GLN A 1 87 ? 10.312 -23.297 -5.012 1 91.12 87 GLN A C 1
ATOM 688 O O . GLN A 1 87 ? 9.148 -22.875 -4.949 1 91.12 87 GLN A O 1
ATOM 693 N N . ALA A 1 88 ? 10.859 -23.891 -5.988 1 86.31 88 ALA A N 1
ATOM 694 C CA . ALA A 1 88 ? 10.023 -24.203 -7.141 1 86.31 88 ALA A CA 1
ATOM 695 C C . ALA A 1 88 ? 9.172 -25.438 -6.879 1 86.31 88 ALA A C 1
ATOM 697 O O . ALA A 1 88 ? 9.562 -26.328 -6.117 1 86.31 88 ALA A O 1
ATOM 698 N N . PRO A 1 89 ? 8.047 -25.375 -7.477 1 83.69 89 PRO A N 1
ATOM 699 C CA . PRO A 1 89 ? 7.188 -26.531 -7.246 1 83.69 89 PRO A CA 1
ATOM 700 C C . PRO A 1 89 ? 7.723 -27.797 -7.898 1 83.69 89 PRO A C 1
ATOM 702 O O . PRO A 1 89 ? 8.398 -27.734 -8.93 1 83.69 89 PRO A O 1
ATOM 705 N N . GLU A 1 90 ? 7.512 -28.891 -7.098 1 72.75 90 GLU A N 1
ATOM 706 C CA . GLU A 1 90 ? 7.836 -30.172 -7.723 1 72.75 90 GLU A CA 1
ATOM 707 C C . GLU A 1 90 ? 6.844 -30.516 -8.836 1 72.75 90 GLU A C 1
ATOM 709 O O . GLU A 1 90 ? 7.227 -31.078 -9.859 1 72.75 90 GLU A O 1
ATOM 714 N N . THR A 1 91 ? 5.496 -30.203 -8.531 1 67.38 91 THR A N 1
ATOM 715 C CA . THR A 1 91 ? 4.402 -30.359 -9.477 1 67.38 91 THR A CA 1
ATOM 716 C C . THR A 1 91 ? 3.568 -29.094 -9.562 1 67.38 91 THR A C 1
ATOM 718 O O . THR A 1 91 ? 3.504 -28.312 -8.602 1 67.38 91 THR A O 1
ATOM 721 N N . MET A 1 92 ? 3.312 -28.703 -10.773 1 61.88 92 MET A N 1
ATOM 722 C CA . MET A 1 92 ? 2.418 -27.547 -10.875 1 61.88 92 MET A CA 1
ATOM 723 C C . MET A 1 92 ? 1.02 -27.906 -10.383 1 61.88 92 MET A C 1
ATOM 725 O O . MET A 1 92 ? 0.46 -28.938 -10.766 1 61.88 92 MET A O 1
ATOM 729 N N . SER A 1 93 ? 0.738 -27.484 -9.133 1 60.75 93 SER A N 1
ATOM 730 C CA . SER A 1 93 ? -0.62 -27.734 -8.656 1 60.75 93 SER A CA 1
ATOM 731 C C . SER A 1 93 ? -1.554 -26.578 -9.039 1 60.75 93 SER A C 1
ATOM 733 O O . SER A 1 93 ? -1.123 -25.438 -9.148 1 60.75 93 SER A O 1
ATOM 735 N N . GLY A 1 94 ? -2.529 -26.812 -9.914 1 62.84 94 GLY A N 1
ATOM 736 C CA . GLY A 1 94 ? -3.529 -25.797 -10.219 1 62.84 94 GLY A CA 1
ATOM 737 C C . GLY A 1 94 ? -4.719 -25.828 -9.273 1 62.84 94 GLY A C 1
ATOM 738 O O . GLY A 1 94 ? -5.027 -26.875 -8.695 1 62.84 94 GLY A O 1
ATOM 739 N N . ASP A 1 95 ? -4.965 -24.688 -8.625 1 69.06 95 ASP A N 1
ATOM 740 C CA . ASP A 1 95 ? -6.234 -24.578 -7.922 1 69.06 95 ASP A CA 1
ATOM 741 C C . ASP A 1 95 ? -7.406 -24.562 -8.898 1 69.06 95 ASP A C 1
ATOM 743 O O . ASP A 1 95 ? -7.219 -24.359 -10.102 1 69.06 95 ASP A O 1
ATOM 747 N N . GLU A 1 96 ? -8.523 -24.953 -8.367 1 76.69 96 GLU A N 1
ATOM 748 C CA . GLU A 1 96 ? -9.734 -25.062 -9.18 1 76.69 96 GLU A CA 1
ATOM 749 C C . GLU A 1 96 ? -10 -23.781 -9.953 1 76.69 96 GLU A C 1
ATOM 751 O O . GLU A 1 96 ? -10.703 -23.781 -10.961 1 76.69 96 GLU A O 1
ATOM 756 N N . ASN A 1 97 ? -9.289 -22.734 -9.562 1 80.31 97 ASN A N 1
ATOM 757 C CA . ASN A 1 97 ? -9.594 -21.453 -10.188 1 80.31 97 ASN A CA 1
ATOM 758 C C . ASN A 1 97 ? -8.531 -21.062 -11.203 1 80.31 97 ASN A C 1
ATOM 760 O O . ASN A 1 97 ? -8.695 -20.078 -11.93 1 80.31 97 ASN A O 1
ATOM 764 N N . VAL A 1 98 ? -7.523 -21.859 -11.312 1 86.94 98 VAL A N 1
ATOM 765 C CA . VAL A 1 98 ? -6.434 -21.547 -12.227 1 86.94 98 VAL A CA 1
ATOM 766 C C . VAL A 1 98 ? -6.27 -22.672 -13.25 1 86.94 98 VAL A C 1
ATOM 768 O O . VAL A 1 98 ? -6.137 -23.844 -12.883 1 86.94 98 VAL A O 1
ATOM 771 N N . LEU A 1 99 ? -6.246 -22.312 -14.539 1 88.19 99 LEU A N 1
ATOM 772 C CA . LEU A 1 99 ? -6.203 -23.266 -15.641 1 88.19 99 LEU A CA 1
ATOM 773 C C . LEU A 1 99 ? -4.773 -23.469 -16.125 1 88.19 99 LEU A C 1
ATOM 775 O O . LEU A 1 99 ? -4.449 -24.516 -16.703 1 88.19 99 LEU A O 1
ATOM 779 N N . ASP A 1 100 ? -4.016 -22.469 -15.977 1 91.81 100 ASP A N 1
ATOM 780 C CA . ASP A 1 100 ? -2.643 -22.531 -16.469 1 91.81 100 ASP A CA 1
ATOM 781 C C . ASP A 1 100 ? -1.747 -21.562 -15.711 1 91.81 100 ASP A C 1
ATOM 783 O O . ASP A 1 100 ? -2.229 -20.562 -15.156 1 91.81 100 ASP A O 1
ATOM 787 N N . VAL A 1 101 ? -0.468 -21.906 -15.602 1 94.25 101 VAL A N 1
ATOM 788 C CA . VAL A 1 101 ? 0.573 -21.062 -15.008 1 94.25 101 VAL A CA 1
ATOM 789 C C . VAL A 1 101 ? 1.754 -20.953 -15.969 1 94.25 101 VAL A C 1
ATOM 791 O O . VAL A 1 101 ? 2.303 -21.969 -16.406 1 94.25 101 VAL A O 1
ATOM 794 N N . GLN A 1 102 ? 2.182 -19.688 -16.281 1 93.56 102 GLN A N 1
ATOM 795 C CA . GLN A 1 102 ? 3.246 -19.5 -17.266 1 93.56 102 GLN A CA 1
ATOM 796 C C . GLN A 1 102 ? 4.156 -18.344 -16.891 1 93.56 102 GLN A C 1
ATOM 798 O O . GLN A 1 102 ? 3.691 -17.328 -16.359 1 93.56 102 GLN A O 1
ATOM 803 N N . TRP A 1 103 ? 5.379 -18.578 -17.188 1 95.44 103 TRP A N 1
ATOM 804 C CA . TRP A 1 103 ? 6.289 -17.438 -17.25 1 95.44 103 TRP A CA 1
ATOM 805 C C . TRP A 1 103 ? 6.148 -16.703 -18.578 1 95.44 103 TRP A C 1
ATOM 807 O O . TRP A 1 103 ? 6.363 -17.297 -19.641 1 95.44 103 TRP A O 1
ATOM 817 N N . VAL A 1 104 ? 5.805 -15.406 -18.5 1 94.62 104 VAL A N 1
ATOM 818 C CA . VAL A 1 104 ? 5.484 -14.633 -19.688 1 94.62 104 VAL A CA 1
ATOM 819 C C . VAL A 1 104 ? 6.445 -13.453 -19.812 1 94.62 104 VAL A C 1
ATOM 821 O O . VAL A 1 104 ? 6.758 -12.789 -18.828 1 94.62 104 VAL A O 1
ATOM 824 N N . ASP A 1 105 ? 6.859 -13.188 -21.078 1 94.69 105 ASP A N 1
ATOM 825 C CA . ASP A 1 105 ? 7.684 -12.008 -21.328 1 94.69 105 ASP A CA 1
ATOM 826 C C . ASP A 1 105 ? 6.984 -10.742 -20.859 1 94.69 105 ASP A C 1
ATOM 828 O O . ASP A 1 105 ? 5.781 -10.57 -21.062 1 94.69 105 ASP A O 1
ATOM 832 N N . VAL A 1 106 ? 7.777 -9.93 -20.312 1 91.31 106 VAL A N 1
ATOM 833 C CA . VAL A 1 106 ? 7.23 -8.711 -19.719 1 91.31 106 VAL A CA 1
ATOM 834 C C . VAL A 1 106 ? 6.418 -7.945 -20.766 1 91.31 106 VAL A C 1
ATOM 836 O O . VAL A 1 106 ? 5.332 -7.441 -20.469 1 91.31 106 VAL A O 1
ATOM 839 N N . GLU A 1 107 ? 6.91 -7.844 -21.969 1 87.94 107 GLU A N 1
ATOM 840 C CA . GLU A 1 107 ? 6.227 -7.109 -23.031 1 87.94 107 GLU A CA 1
ATOM 841 C C . GLU A 1 107 ? 4.859 -7.715 -23.328 1 87.94 107 GLU A C 1
ATOM 843 O O . GLU A 1 107 ? 3.873 -6.992 -23.484 1 87.94 107 GLU A O 1
ATOM 848 N N . LYS A 1 108 ? 4.785 -8.977 -23.406 1 90.62 108 LYS A N 1
ATOM 849 C CA . LYS A 1 108 ? 3.537 -9.688 -23.656 1 90.62 108 LYS A CA 1
ATOM 850 C C . LYS A 1 108 ? 2.596 -9.578 -22.453 1 90.62 108 LYS A C 1
ATOM 852 O O . LYS A 1 108 ? 1.389 -9.391 -22.625 1 90.62 108 LYS A O 1
ATOM 857 N N . ALA A 1 109 ? 3.166 -9.695 -21.297 1 90.12 109 ALA A N 1
ATOM 858 C CA . ALA A 1 109 ? 2.385 -9.602 -20.062 1 90.12 109 ALA A CA 1
ATOM 859 C C . ALA A 1 109 ? 1.654 -8.266 -19.969 1 90.12 109 ALA A C 1
ATOM 861 O O . ALA A 1 109 ? 0.503 -8.211 -19.531 1 90.12 109 ALA A O 1
ATOM 862 N N . GLU A 1 110 ? 2.266 -7.227 -20.297 1 84.56 110 GLU A N 1
ATOM 863 C CA . GLU A 1 110 ? 1.67 -5.895 -20.281 1 84.56 110 GLU A CA 1
ATOM 864 C C . GLU A 1 110 ? 0.433 -5.824 -21.156 1 84.56 110 GLU A C 1
ATOM 866 O O . GLU A 1 110 ? -0.55 -5.164 -20.812 1 84.56 110 GLU A O 1
ATOM 871 N N . LYS A 1 111 ? 0.501 -6.496 -22.188 1 83.75 111 LYS A N 1
ATOM 872 C CA . LYS A 1 111 ? -0.62 -6.508 -23.125 1 83.75 111 LYS A CA 1
ATOM 873 C C . LYS A 1 111 ? -1.769 -7.359 -22.594 1 83.75 111 LYS A C 1
ATOM 875 O O . LYS A 1 111 ? -2.938 -7.066 -22.844 1 83.75 111 LYS A O 1
ATOM 880 N N . MET A 1 112 ? -1.403 -8.328 -21.891 1 83.31 112 MET A N 1
ATOM 881 C CA . MET A 1 112 ? -2.383 -9.289 -21.406 1 83.31 112 MET A CA 1
ATOM 882 C C . MET A 1 112 ? -3.104 -8.75 -20.172 1 83.31 112 MET A C 1
ATOM 884 O O . MET A 1 112 ? -4.172 -9.25 -19.797 1 83.31 112 MET A O 1
ATOM 888 N N . MET A 1 113 ? -2.418 -7.82 -19.438 1 75.88 113 MET A N 1
ATOM 889 C CA . MET A 1 113 ? -3.021 -7.242 -18.234 1 75.88 113 MET A CA 1
ATOM 890 C C . MET A 1 113 ? -3.324 -5.762 -18.438 1 75.88 113 MET A C 1
ATOM 892 O O . MET A 1 113 ? -2.738 -4.906 -17.781 1 75.88 113 MET A O 1
ATOM 896 N N . PRO A 1 114 ? -4.234 -5.434 -19.172 1 62.06 114 PRO A N 1
ATOM 897 C CA . PRO A 1 114 ? -4.473 -4.035 -19.531 1 62.06 114 PRO A CA 1
ATOM 898 C C . PRO A 1 114 ? -4.969 -3.203 -18.359 1 62.06 114 PRO A C 1
ATOM 900 O O . PRO A 1 114 ? -4.922 -1.971 -18.391 1 62.06 114 PRO A O 1
ATOM 903 N N . TYR A 1 115 ? -5.406 -3.844 -17.328 1 59.59 115 TYR A N 1
ATOM 904 C CA . TYR A 1 115 ? -5.996 -3.092 -16.234 1 59.59 115 TYR A CA 1
ATOM 905 C C . TYR A 1 115 ? -4.914 -2.486 -15.344 1 59.59 115 TYR A C 1
ATOM 907 O O . TYR A 1 115 ? -5.219 -1.746 -14.398 1 59.59 115 TYR A O 1
ATOM 915 N N . HIS A 1 116 ? -3.678 -2.893 -15.594 1 60.66 116 HIS A N 1
ATOM 916 C CA . HIS A 1 116 ? -2.584 -2.158 -14.969 1 60.66 116 HIS A CA 1
ATOM 917 C C . HIS A 1 116 ? -2.045 -1.073 -15.891 1 60.66 116 HIS A C 1
ATOM 919 O O . HIS A 1 116 ? -1.138 -1.324 -16.688 1 60.66 116 HIS A O 1
ATOM 925 N N . PRO A 1 117 ? -2.777 -0.014 -15.859 1 49.69 117 PRO A N 1
ATOM 926 C CA . PRO A 1 117 ? -2.486 0.994 -16.875 1 49.69 117 PRO A CA 1
ATOM 927 C C . PRO A 1 117 ? -1.001 1.342 -16.953 1 49.69 117 PRO A C 1
ATOM 929 O O . PRO A 1 117 ? -0.503 1.701 -18.031 1 49.69 117 PRO A O 1
ATOM 932 N N . ASN A 1 118 ? -0.45 1.462 -15.875 1 55.72 118 ASN A N 1
ATOM 933 C CA . ASN A 1 118 ? 0.95 1.852 -16 1 55.72 118 ASN A CA 1
ATOM 934 C C . ASN A 1 118 ? 1.843 0.649 -16.297 1 55.72 118 ASN A C 1
ATOM 936 O O . ASN A 1 118 ? 3.061 0.788 -16.422 1 55.72 118 ASN A O 1
ATOM 940 N N . GLY A 1 119 ? 1.14 -0.313 -16.5 1 62.34 119 GLY A N 1
ATOM 941 C CA . GLY A 1 119 ? 1.888 -1.508 -16.859 1 62.34 119 GLY A CA 1
ATOM 942 C C . GLY A 1 119 ? 2.648 -2.105 -15.688 1 62.34 119 GLY A C 1
ATOM 943 O O . GLY A 1 119 ? 2.711 -1.51 -14.609 1 62.34 119 GLY A O 1
ATOM 944 N N . ILE A 1 120 ? 3.027 -3.352 -15.781 1 73.25 120 ILE A N 1
ATOM 945 C CA . ILE A 1 120 ? 3.801 -4.035 -14.75 1 73.25 120 ILE A CA 1
ATOM 946 C C . ILE A 1 120 ? 5.25 -3.553 -14.789 1 73.25 120 ILE A C 1
ATOM 948 O O . ILE A 1 120 ? 6.012 -3.789 -13.844 1 73.25 120 ILE A O 1
ATOM 952 N N . ARG A 1 121 ? 5.531 -2.752 -15.891 1 72.62 121 ARG A N 1
ATOM 953 C CA . ARG A 1 121 ? 6.918 -2.332 -16.062 1 72.62 121 ARG A CA 1
ATOM 954 C C . ARG A 1 121 ? 7.324 -1.335 -14.984 1 72.62 121 ARG A C 1
ATOM 956 O O . ARG A 1 121 ? 8.484 -1.312 -14.562 1 72.62 121 ARG A O 1
ATOM 963 N N . GLY A 1 122 ? 6.41 -0.621 -14.609 1 67.81 122 GLY A N 1
ATOM 964 C CA . GLY A 1 122 ? 6.727 0.413 -13.641 1 67.81 122 GLY A CA 1
ATOM 965 C C . GLY A 1 122 ? 7.184 -0.143 -12.305 1 67.81 122 GLY A C 1
ATOM 966 O O . GLY A 1 122 ? 7.82 0.561 -11.516 1 67.81 122 GLY A O 1
ATOM 967 N N . PHE A 1 123 ? 6.859 -1.429 -12.141 1 72 123 PHE A N 1
ATOM 968 C CA . PHE A 1 123 ? 7.148 -1.978 -10.828 1 72 123 PHE A CA 1
ATOM 969 C C . PHE A 1 123 ? 8.273 -3 -10.898 1 72 123 PHE A C 1
ATOM 971 O O . PHE A 1 123 ? 8.562 -3.689 -9.914 1 72 123 PHE A O 1
ATOM 978 N N . LEU A 1 124 ? 8.82 -3.002 -11.992 1 77.62 124 LEU A N 1
ATOM 979 C CA . LEU A 1 124 ? 9.773 -4.094 -12.164 1 77.62 124 LEU A CA 1
ATOM 980 C C . LEU A 1 124 ? 11.102 -3.76 -11.5 1 77.62 124 LEU A C 1
ATOM 982 O O . LEU A 1 124 ? 11.883 -4.66 -11.18 1 77.62 124 LEU A O 1
ATOM 986 N N . LYS A 1 1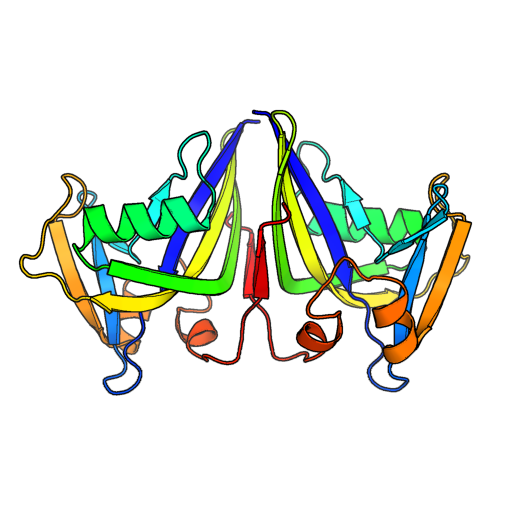25 ? 11.227 -2.424 -11.195 1 72.12 125 LYS A N 1
ATOM 987 C CA . LYS A 1 125 ? 12.492 -2.086 -10.562 1 72.12 125 LYS A CA 1
ATOM 988 C C . LYS A 1 125 ? 12.531 -2.561 -9.117 1 72.12 125 LYS A C 1
ATOM 990 O O . LYS A 1 125 ? 11.672 -2.182 -8.312 1 72.12 125 LYS A O 1
ATOM 995 N N . LYS A 1 126 ? 13.516 -3.35 -8.734 1 65.5 126 LYS A N 1
ATOM 996 C CA . LYS A 1 126 ? 13.641 -4 -7.434 1 65.5 126 LYS A CA 1
ATOM 997 C C . LYS A 1 126 ? 13.836 -2.973 -6.32 1 65.5 126 LYS A C 1
ATOM 999 O O . LYS A 1 126 ? 13.438 -3.209 -5.176 1 65.5 126 LYS A O 1
ATOM 1004 N N . THR A 1 127 ? 14.383 -1.889 -6.645 1 64.06 127 THR A N 1
ATOM 1005 C CA . THR A 1 127 ? 14.773 -0.934 -5.613 1 64.06 127 THR A CA 1
ATOM 1006 C C . THR A 1 127 ? 13.625 0.011 -5.281 1 64.06 127 THR A C 1
ATOM 1008 O O . THR A 1 127 ? 13.758 0.878 -4.414 1 64.06 127 THR A O 1
ATOM 1011 N N . CYS A 1 128 ? 12.57 -0.354 -5.906 1 72.62 128 CYS A N 1
ATOM 1012 C CA . CYS A 1 128 ? 11.5 0.614 -5.707 1 72.62 128 CYS A CA 1
ATOM 1013 C C . CYS A 1 128 ? 10.242 -0.066 -5.176 1 72.62 128 CYS A C 1
ATOM 1015 O O . CYS A 1 128 ? 9.992 -1.234 -5.473 1 72.62 128 CYS A O 1
ATOM 1017 N N . GLY A 1 129 ? 9.633 0.551 -4.191 1 81.38 129 GLY A N 1
ATOM 1018 C CA . GLY A 1 129 ? 8.398 0.073 -3.59 1 81.38 129 GLY A CA 1
ATOM 1019 C C . GLY A 1 129 ? 8.109 0.699 -2.238 1 81.38 129 GLY A C 1
ATOM 1020 O O . GLY A 1 129 ? 8.914 1.484 -1.729 1 81.38 129 GLY A O 1
ATOM 1021 N N . ALA A 1 130 ? 6.938 0.444 -1.882 1 84.69 130 ALA A N 1
ATOM 1022 C CA . ALA A 1 130 ? 6.547 0.894 -0.548 1 84.69 130 ALA A CA 1
ATOM 1023 C C . ALA A 1 130 ? 6.891 -0.155 0.506 1 84.69 130 ALA A C 1
ATOM 1025 O O . ALA A 1 130 ? 6.586 -1.338 0.335 1 84.69 130 ALA A O 1
ATOM 1026 N N . GLU A 1 131 ? 7.48 0.331 1.558 1 77.69 131 GLU A N 1
ATOM 1027 C CA . GLU A 1 131 ? 7.801 -0.583 2.65 1 77.69 131 GLU A CA 1
ATOM 1028 C C . GLU A 1 131 ? 6.531 -1.184 3.256 1 77.69 131 GLU A C 1
ATOM 1030 O O . GLU A 1 131 ? 5.535 -0.483 3.445 1 77.69 131 GLU A O 1
ATOM 1035 N N . TYR A 1 132 ? 6.535 -2.438 3.42 1 83.38 132 TYR A N 1
ATOM 1036 C CA . TYR A 1 132 ? 5.457 -3.137 4.109 1 83.38 132 TYR A CA 1
ATOM 1037 C C . TYR A 1 132 ? 5.949 -3.732 5.426 1 83.38 132 TYR A C 1
ATOM 1039 O O . TYR A 1 132 ? 6.98 -4.406 5.461 1 83.38 132 TYR A O 1
ATOM 1047 N N . LYS A 1 133 ? 5.293 -3.467 6.57 1 79.31 133 LYS A N 1
ATOM 1048 C CA . LYS A 1 133 ? 5.629 -4.016 7.879 1 79.31 133 LYS A CA 1
ATOM 1049 C C . LYS A 1 133 ? 4.375 -4.398 8.656 1 79.31 133 LYS A C 1
ATOM 1051 O O . LYS A 1 133 ? 3.326 -3.77 8.5 1 79.31 133 LYS A O 1
ATOM 1056 N N . ILE A 1 134 ? 4.488 -5.461 9.391 1 72 134 ILE A N 1
ATOM 1057 C CA . ILE A 1 134 ? 3.457 -5.816 10.359 1 72 134 ILE A CA 1
ATOM 1058 C C . ILE A 1 134 ? 3.777 -5.184 11.711 1 72 134 ILE A C 1
ATOM 1060 O O . ILE A 1 134 ? 4.879 -5.363 12.242 1 72 134 ILE A O 1
ATOM 1064 N N . GLN A 1 135 ? 2.883 -4.379 12.188 1 64.31 135 GLN A N 1
ATOM 1065 C CA . GLN A 1 135 ? 3.049 -3.781 13.508 1 64.31 135 GLN A CA 1
ATOM 1066 C C . GLN A 1 135 ? 2.547 -4.715 14.602 1 64.31 135 GLN A C 1
ATOM 1068 O O . GLN A 1 135 ? 1.376 -5.102 14.609 1 64.31 135 GLN A O 1
ATOM 1073 N N . ARG A 1 136 ? 3.371 -5.348 15.414 1 58.69 136 ARG A N 1
ATOM 1074 C CA . ARG A 1 136 ? 3.023 -6.23 16.531 1 58.69 136 ARG A CA 1
ATOM 1075 C C . ARG A 1 136 ? 2.906 -5.449 17.828 1 58.69 136 ARG A C 1
ATOM 1077 O O . ARG A 1 136 ? 3.59 -4.441 18.016 1 58.69 136 ARG A O 1
ATOM 1084 N N . MET B 1 1 ? -13.797 -8.859 13.156 1 74.19 1 MET B N 1
ATOM 1085 C CA . MET B 1 1 ? -12.664 -7.949 13.023 1 74.19 1 MET B CA 1
ATOM 1086 C C . MET B 1 1 ? -13.016 -6.762 12.133 1 74.19 1 MET B C 1
ATOM 1088 O O . MET B 1 1 ? -13.633 -6.934 11.078 1 74.19 1 MET B O 1
ATOM 1092 N N . LYS B 1 2 ? -12.875 -5.617 12.789 1 85.31 2 LYS B N 1
ATOM 1093 C CA . LYS B 1 2 ? -13.211 -4.402 12.055 1 85.31 2 LYS B CA 1
ATOM 1094 C C . LYS B 1 2 ? -11.984 -3.83 11.344 1 85.31 2 LYS B C 1
ATOM 1096 O O . LYS B 1 2 ? -10.891 -3.787 11.922 1 85.31 2 LYS B O 1
ATOM 1101 N N . ARG B 1 3 ? -12.078 -3.455 10.156 1 87.69 3 ARG B N 1
ATOM 1102 C CA . ARG B 1 3 ? -11.016 -2.838 9.367 1 87.69 3 ARG B CA 1
ATOM 1103 C C . ARG B 1 3 ? -10.969 -1.332 9.602 1 87.69 3 ARG B C 1
ATOM 1105 O O . ARG B 1 3 ? -12.008 -0.667 9.625 1 87.69 3 ARG B O 1
ATOM 1112 N N . VAL B 1 4 ? -9.844 -0.855 9.922 1 91.44 4 VAL B N 1
ATOM 1113 C CA . VAL B 1 4 ? -9.609 0.574 10.102 1 91.44 4 VAL B CA 1
ATOM 1114 C C . VAL B 1 4 ? -8.461 1.023 9.211 1 91.44 4 VAL B C 1
ATOM 1116 O O . VAL B 1 4 ? -7.402 0.385 9.18 1 91.44 4 VAL B O 1
ATOM 1119 N N . ASP B 1 5 ? -8.641 2.066 8.445 1 94.69 5 ASP B N 1
ATOM 1120 C CA . ASP B 1 5 ? -7.598 2.629 7.594 1 94.69 5 ASP B CA 1
ATOM 1121 C C . ASP B 1 5 ? -7.137 3.986 8.117 1 94.69 5 ASP B C 1
ATOM 1123 O O . ASP B 1 5 ? -7.957 4.867 8.391 1 94.69 5 ASP B O 1
ATOM 1127 N N . VAL B 1 6 ? -5.863 4.074 8.281 1 95.5 6 VAL B N 1
ATOM 1128 C CA . VAL B 1 6 ? -5.23 5.324 8.688 1 95.5 6 VAL B CA 1
ATOM 1129 C C . VAL B 1 6 ? -4.25 5.777 7.609 1 95.5 6 VAL B C 1
ATOM 1131 O O . VAL B 1 6 ? -3.486 4.973 7.074 1 95.5 6 VAL B O 1
ATOM 1134 N N . VAL B 1 7 ? -4.328 7.031 7.316 1 96.94 7 VAL B N 1
ATOM 1135 C CA . VAL B 1 7 ? -3.434 7.559 6.289 1 96.94 7 VAL B CA 1
ATOM 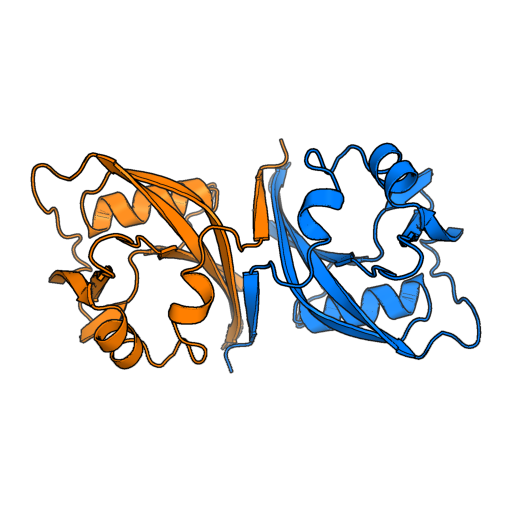1136 C C . VAL B 1 7 ? -2.49 8.586 6.906 1 96.94 7 VAL B C 1
ATOM 1138 O O . VAL B 1 7 ? -2.867 9.312 7.836 1 96.94 7 VAL B O 1
ATOM 1141 N N . TYR B 1 8 ? -1.303 8.594 6.375 1 95.06 8 TYR B N 1
ATOM 1142 C CA . TYR B 1 8 ? -0.3 9.609 6.668 1 95.06 8 TYR B CA 1
ATOM 1143 C C . TYR B 1 8 ? 0.267 10.203 5.383 1 95.06 8 TYR B C 1
ATOM 1145 O O . TYR B 1 8 ? 0.17 9.594 4.316 1 95.06 8 TYR B O 1
ATOM 1153 N N . VAL B 1 9 ? 0.827 11.367 5.535 1 96 9 VAL B N 1
ATOM 1154 C CA . VAL B 1 9 ? 1.425 12.008 4.367 1 96 9 VAL B CA 1
ATOM 1155 C C . VAL B 1 9 ? 2.836 12.484 4.703 1 96 9 VAL B C 1
ATOM 1157 O O . VAL B 1 9 ? 3.031 13.234 5.664 1 96 9 VAL B O 1
ATOM 1160 N N . LEU B 1 10 ? 3.758 12.016 3.949 1 94.62 10 LEU B N 1
ATOM 1161 C CA . LEU B 1 10 ? 5.141 12.477 4.031 1 94.62 10 LEU B CA 1
ATOM 1162 C C . LEU B 1 10 ? 5.355 13.711 3.164 1 94.62 10 LEU B C 1
ATOM 1164 O O . LEU B 1 10 ? 5.344 13.617 1.935 1 94.62 10 LEU B O 1
ATOM 1168 N N . LEU B 1 11 ? 5.438 14.812 3.732 1 94.88 11 LEU B N 1
ATOM 1169 C CA . LEU B 1 11 ? 5.824 16.062 3.08 1 94.88 11 LEU B CA 1
ATOM 1170 C C . LEU B 1 11 ? 7.293 16.375 3.342 1 94.88 11 LEU B C 1
ATOM 1172 O O . LEU B 1 11 ? 7.664 16.766 4.453 1 94.88 11 LEU B O 1
ATOM 1176 N N . TYR B 1 12 ? 8.078 16.25 2.307 1 92.56 12 TYR B N 1
ATOM 1177 C CA . TYR B 1 12 ? 9.531 16.312 2.441 1 92.56 12 TYR B CA 1
ATOM 1178 C C . TYR B 1 12 ? 10.094 17.469 1.631 1 92.56 12 TYR B C 1
ATOM 1180 O O . TYR B 1 12 ? 9.883 17.562 0.418 1 92.56 12 TYR B O 1
ATOM 1188 N N . ASP B 1 13 ? 10.711 18.375 2.277 1 92.19 13 ASP B N 1
ATOM 1189 C CA . ASP B 1 13 ? 11.492 19.438 1.656 1 92.19 13 ASP B CA 1
ATOM 1190 C C . ASP B 1 13 ? 12.914 18.969 1.339 1 92.19 13 ASP B C 1
ATOM 1192 O O . ASP B 1 13 ? 13.805 19.047 2.188 1 92.19 13 ASP B O 1
ATOM 1196 N N . GLU B 1 14 ? 13.109 18.625 0.149 1 87.81 14 GLU B N 1
ATOM 1197 C CA . GLU B 1 14 ? 14.367 18.031 -0.273 1 87.81 14 GLU B CA 1
ATOM 1198 C C . GLU B 1 14 ? 15.516 19.031 -0.178 1 87.81 14 GLU B C 1
ATOM 1200 O O . GLU B 1 14 ? 16.656 18.641 0.078 1 87.81 14 GLU B O 1
ATOM 1205 N N . VAL B 1 15 ? 15.203 20.219 -0.417 1 91.5 15 VAL B N 1
ATOM 1206 C CA . VAL B 1 15 ? 16.219 21.266 -0.425 1 91.5 15 VAL B CA 1
ATOM 1207 C C . VAL B 1 15 ? 16.766 21.469 0.99 1 91.5 15 VAL B C 1
ATOM 1209 O O . VAL B 1 15 ? 17.984 21.438 1.21 1 91.5 15 VAL B O 1
ATOM 1212 N N . ASN B 1 16 ? 15.891 21.531 1.946 1 93.94 16 ASN B N 1
ATOM 1213 C CA . ASN B 1 16 ? 16.297 21.828 3.314 1 93.94 16 ASN B CA 1
ATOM 1214 C C . ASN B 1 16 ? 16.406 20.562 4.156 1 93.94 16 ASN B C 1
ATOM 1216 O O . ASN B 1 16 ? 16.766 20.625 5.332 1 93.94 16 ASN B O 1
ATOM 1220 N N . GLN B 1 17 ? 16.016 19.469 3.572 1 91.88 17 GLN B N 1
ATOM 1221 C CA . GLN B 1 17 ? 16.062 18.156 4.23 1 91.88 17 GLN B CA 1
ATOM 1222 C C . GLN B 1 17 ? 15.203 18.156 5.488 1 91.88 17 GLN B C 1
ATOM 1224 O O . GLN B 1 17 ? 15.656 17.75 6.559 1 91.88 17 GLN B O 1
ATOM 1229 N N . LYS B 1 18 ? 14.008 18.594 5.348 1 94.62 18 LYS B N 1
ATOM 1230 C CA . LYS B 1 18 ? 13.062 18.656 6.461 1 94.62 18 LYS B CA 1
ATOM 1231 C C . LYS B 1 18 ? 11.758 17.953 6.113 1 94.62 18 LYS B C 1
ATOM 1233 O O . LYS B 1 18 ? 11.375 17.875 4.945 1 94.62 18 LYS B O 1
ATOM 1238 N N . VAL B 1 19 ? 11.109 17.484 7.145 1 94.75 19 VAL B N 1
ATOM 1239 C CA . VAL B 1 19 ? 9.805 16.859 7.016 1 94.75 19 VAL B CA 1
ATOM 1240 C C . VAL B 1 19 ? 8.789 17.594 7.887 1 94.75 19 VAL B C 1
ATOM 1242 O O . VAL B 1 19 ? 9.117 18.047 8.984 1 94.75 19 VAL B O 1
ATOM 1245 N N . LEU B 1 20 ? 7.594 17.719 7.332 1 94.44 20 LEU B N 1
ATOM 1246 C CA . LEU B 1 20 ? 6.531 18.359 8.109 1 94.44 20 LEU B CA 1
ATOM 1247 C C . LEU B 1 20 ? 5.945 17.391 9.125 1 94.44 20 LEU B C 1
ATOM 1249 O O . LEU B 1 20 ? 5.492 16.297 8.758 1 94.44 20 LEU B O 1
ATOM 1253 N N . MET B 1 21 ? 5.949 17.766 10.383 1 93.81 21 MET B N 1
ATOM 1254 C CA . MET B 1 21 ? 5.426 16.922 11.453 1 93.81 21 MET B CA 1
ATOM 1255 C C . MET B 1 21 ? 4.391 17.672 12.281 1 93.81 21 MET B C 1
ATOM 1257 O O . MET B 1 21 ? 4.355 18.906 12.273 1 93.81 21 MET B O 1
ATOM 1261 N N . VAL B 1 22 ? 3.568 16.906 12.914 1 93.81 22 VAL B N 1
ATOM 1262 C CA . VAL B 1 22 ? 2.549 17.484 13.781 1 93.81 22 VAL B CA 1
ATOM 1263 C C . VAL B 1 22 ? 2.711 16.938 15.195 1 93.81 22 VAL B C 1
ATOM 1265 O O . VAL B 1 22 ? 3.064 15.766 15.383 1 93.81 22 VAL B O 1
ATOM 1268 N N . PHE B 1 23 ? 2.514 17.781 16.172 1 92.88 23 PHE B N 1
ATOM 1269 C CA . PHE B 1 23 ? 2.52 17.406 17.578 1 92.88 23 PHE B CA 1
ATOM 1270 C C . PHE B 1 23 ? 1.102 17.141 18.078 1 92.88 23 PHE B C 1
ATOM 1272 O O . PHE B 1 23 ? 0.283 18.062 18.141 1 92.88 23 PHE B O 1
ATOM 1279 N N . ASN B 1 24 ? 0.826 15.898 18.375 1 90.31 24 ASN B N 1
ATOM 1280 C CA . ASN B 1 24 ? -0.518 15.484 18.766 1 90.31 24 ASN B CA 1
ATOM 1281 C C . ASN B 1 24 ? -0.824 15.859 20.203 1 90.31 24 ASN B C 1
ATOM 1283 O O . ASN B 1 24 ? 0.089 15.992 21.031 1 90.31 24 ASN B O 1
ATOM 1287 N N . LYS B 1 25 ? -2.074 15.953 20.547 1 87.81 25 LYS B N 1
ATOM 1288 C CA . LYS B 1 25 ? -2.518 16.281 21.891 1 87.81 25 LYS B CA 1
ATOM 1289 C C . LYS B 1 25 ? -2.049 15.234 22.891 1 87.81 25 LYS B C 1
ATOM 1291 O O . LYS B 1 25 ? -1.864 15.531 24.078 1 87.81 25 LYS B O 1
ATOM 1296 N N . ARG B 1 26 ? -1.833 14.078 22.422 1 83.81 26 ARG B N 1
ATOM 1297 C CA . ARG B 1 26 ? -1.375 12.992 23.297 1 83.81 26 ARG B CA 1
ATOM 1298 C C . ARG B 1 26 ? 0.108 13.141 23.609 1 83.81 26 ARG B C 1
ATOM 1300 O O . ARG B 1 26 ? 0.661 12.352 24.391 1 83.81 26 ARG B O 1
ATOM 1307 N N . GLY B 1 27 ? 0.787 14.07 23 1 85.69 27 GLY B N 1
ATOM 1308 C CA . GLY B 1 27 ? 2.166 14.367 23.344 1 85.69 27 GLY B CA 1
ATOM 1309 C C . GLY B 1 27 ? 3.174 13.656 22.469 1 85.69 27 GLY B C 1
ATOM 1310 O O . GLY B 1 27 ? 4.285 13.352 22.906 1 85.69 27 GLY B O 1
ATOM 1311 N N . THR B 1 28 ? 2.773 13.281 21.297 1 88.69 28 THR B N 1
ATOM 1312 C CA . THR B 1 28 ? 3.697 12.609 20.391 1 88.69 28 THR B CA 1
ATOM 1313 C C . THR B 1 28 ? 3.746 13.328 19.047 1 88.69 28 THR B C 1
ATOM 1315 O O . THR B 1 28 ? 2.775 13.969 18.641 1 88.69 28 THR B O 1
ATOM 1318 N N . TRP B 1 29 ? 4.918 13.18 18.422 1 90.81 29 TRP B N 1
ATOM 1319 C CA . TRP B 1 29 ? 5.074 13.688 17.062 1 90.81 29 TRP B CA 1
ATOM 1320 C C . TRP B 1 29 ? 4.77 12.609 16.031 1 90.81 29 TRP B C 1
ATOM 1322 O O . TRP B 1 29 ? 5.141 11.445 16.219 1 90.81 29 TRP B O 1
ATOM 1332 N N . SER B 1 30 ? 4.164 13.023 14.953 1 92.12 30 SER B N 1
ATOM 1333 C CA . SER B 1 30 ? 3.887 12.125 13.844 1 92.12 30 SER B CA 1
ATOM 1334 C C . SER B 1 30 ? 3.803 12.883 12.523 1 92.12 30 SER B C 1
ATOM 1336 O O . SER B 1 30 ? 3.865 14.109 12.5 1 92.12 30 SER B O 1
ATOM 1338 N N . LEU B 1 31 ? 3.723 12.133 11.461 1 94.19 31 LEU B N 1
ATOM 1339 C CA . LEU B 1 31 ? 3.326 12.742 10.188 1 94.19 31 LEU B CA 1
ATOM 1340 C C . LEU B 1 31 ? 1.865 13.172 10.227 1 94.19 31 LEU B C 1
ATOM 1342 O O . LEU B 1 31 ? 1.062 12.602 10.969 1 94.19 31 LEU B O 1
ATOM 1346 N N . PRO B 1 32 ? 1.551 14.242 9.516 1 95.31 32 PRO B N 1
ATOM 1347 C CA . PRO B 1 32 ? 0.126 14.57 9.445 1 95.31 32 PRO B CA 1
ATOM 1348 C C . PRO B 1 32 ? -0.709 13.453 8.828 1 95.31 32 PRO B C 1
ATOM 1350 O O . PRO B 1 32 ? -0.251 12.766 7.914 1 95.31 32 PRO B O 1
ATOM 1353 N N . GLY B 1 33 ? -1.811 13.203 9.336 1 95.88 33 GLY B N 1
ATOM 1354 C CA . GLY B 1 33 ? -2.691 12.133 8.898 1 95.88 33 GLY B CA 1
ATOM 1355 C C . GLY B 1 33 ? -3.791 11.812 9.898 1 95.88 33 GLY B C 1
ATOM 1356 O O . GLY B 1 33 ? -3.984 12.547 10.867 1 95.88 33 GLY B O 1
ATOM 1357 N N . GLY B 1 34 ? -4.516 10.703 9.586 1 95.62 34 GLY B N 1
ATOM 1358 C CA . GLY B 1 34 ? -5.625 10.312 10.445 1 95.62 34 GLY B CA 1
ATOM 1359 C C . GLY B 1 34 ? -6.496 9.234 9.836 1 95.62 34 GLY B C 1
ATOM 1360 O O . GLY B 1 34 ? -6.121 8.617 8.836 1 95.62 34 GLY B O 1
ATOM 1361 N N . GLY B 1 35 ? -7.562 9.062 10.438 1 95.94 35 GLY B N 1
ATOM 1362 C CA . GLY B 1 35 ? -8.461 8 10.016 1 95.94 35 GLY B CA 1
ATOM 1363 C C . GLY B 1 35 ? -9.211 8.32 8.742 1 95.94 35 GLY B C 1
ATOM 1364 O O . GLY B 1 35 ? -9.602 9.477 8.523 1 95.94 35 GLY B O 1
ATOM 1365 N N . VAL B 1 36 ? -9.43 7.281 7.938 1 95.88 36 VAL B N 1
ATOM 1366 C CA . VAL B 1 36 ? -10.242 7.406 6.734 1 95.88 36 VAL B CA 1
ATOM 1367 C C . VAL B 1 36 ? -11.719 7.266 7.094 1 95.88 36 VAL B C 1
ATOM 1369 O O . VAL B 1 36 ? -12.117 6.301 7.75 1 95.88 36 VAL B O 1
ATOM 1372 N N . GLU B 1 37 ? -12.531 8.188 6.719 1 94.06 37 GLU B N 1
ATOM 1373 C CA . GLU B 1 37 ? -13.969 8.148 7 1 94.06 37 GLU B CA 1
ATOM 1374 C C . GLU B 1 37 ? -14.711 7.285 5.984 1 94.06 37 GLU B C 1
ATOM 1376 O O . GLU B 1 37 ? -14.18 6.996 4.906 1 94.06 37 GLU B O 1
ATOM 1381 N N . ARG B 1 38 ? -15.852 6.926 6.344 1 87.75 38 ARG B N 1
ATOM 1382 C CA . ARG B 1 38 ? -16.688 6.109 5.461 1 87.75 38 ARG B CA 1
ATOM 1383 C C . ARG B 1 38 ? -16.953 6.832 4.148 1 87.75 38 ARG B C 1
ATOM 1385 O O . ARG B 1 38 ? -17.328 8.008 4.148 1 87.75 38 ARG B O 1
ATOM 1392 N N . GLY B 1 39 ? -16.75 6.133 3.016 1 87.31 39 GLY B N 1
ATOM 1393 C CA . GLY B 1 39 ? -17.047 6.699 1.711 1 87.31 39 GLY B CA 1
ATOM 1394 C C . GLY B 1 39 ? -15.898 7.52 1.144 1 87.31 39 GLY B C 1
ATOM 1395 O O . GLY B 1 39 ? -15.977 7.992 0.006 1 87.31 39 GLY B O 1
ATOM 1396 N N . GLU B 1 40 ? -14.883 7.652 1.87 1 92.56 40 GLU B N 1
ATOM 1397 C CA . GLU B 1 40 ? -13.703 8.414 1.468 1 92.56 40 GLU B CA 1
ATOM 1398 C C . GLU B 1 40 ? -12.617 7.508 0.91 1 92.56 40 GLU B C 1
ATOM 1400 O O . GLU B 1 40 ? -12.375 6.422 1.442 1 92.56 40 GLU B O 1
ATOM 1405 N N . THR B 1 41 ? -12.016 7.973 -0.155 1 93.94 41 THR B N 1
ATOM 1406 C CA . THR B 1 41 ? -10.82 7.27 -0.615 1 93.94 41 THR B CA 1
ATOM 1407 C C . THR B 1 41 ? -9.625 7.59 0.279 1 93.94 41 THR B C 1
ATOM 1409 O O . THR B 1 41 ? -9.664 8.555 1.049 1 93.94 41 THR B O 1
ATOM 1412 N N . LEU B 1 42 ? -8.633 6.758 0.178 1 96.44 42 LEU B N 1
ATOM 1413 C CA . LEU B 1 42 ? -7.391 7.02 0.898 1 96.44 42 LEU B CA 1
ATOM 1414 C C . LEU B 1 42 ? -6.844 8.398 0.556 1 96.44 42 LEU B C 1
ATOM 1416 O O . LEU B 1 42 ? -6.445 9.156 1.447 1 96.44 42 LEU B O 1
ATOM 1420 N N . LYS B 1 43 ? -6.867 8.719 -0.72 1 96.5 43 LYS B N 1
ATOM 1421 C CA . LYS B 1 43 ? -6.359 10 -1.207 1 96.5 43 LYS B CA 1
ATOM 1422 C C . LYS B 1 43 ? -7.156 11.164 -0.626 1 96.5 43 LYS B C 1
ATOM 1424 O O . LYS B 1 43 ? -6.578 12.133 -0.139 1 96.5 43 LYS B O 1
ATOM 1429 N N . GLU B 1 44 ? -8.438 11.062 -0.674 1 96.62 44 GLU B N 1
ATOM 1430 C CA . GLU B 1 44 ? -9.305 12.109 -0.139 1 96.62 44 GLU B CA 1
ATOM 1431 C C . GLU B 1 44 ? -9.055 12.328 1.351 1 96.62 44 GLU B C 1
ATOM 1433 O O . GLU B 1 44 ? -8.977 13.469 1.813 1 96.62 44 GLU B O 1
ATOM 1438 N N . ALA B 1 45 ? -8.961 11.227 2.086 1 97.38 45 ALA B N 1
ATOM 1439 C CA . ALA B 1 45 ? -8.695 11.312 3.52 1 97.38 45 ALA B CA 1
ATOM 1440 C C . ALA B 1 45 ? -7.355 11.984 3.793 1 97.38 45 ALA B C 1
ATOM 1442 O O . ALA B 1 45 ? -7.254 12.844 4.668 1 97.38 45 ALA B O 1
ATOM 1443 N N . ALA B 1 46 ? -6.359 11.609 3.051 1 97.75 46 ALA B N 1
ATOM 1444 C CA . ALA B 1 46 ? -5.02 12.164 3.225 1 97.75 46 ALA B CA 1
ATOM 1445 C C . ALA B 1 46 ? -5.027 13.68 3.027 1 97.75 46 ALA B C 1
ATOM 1447 O O . ALA B 1 46 ? -4.508 14.422 3.863 1 97.75 46 ALA B O 1
ATOM 1448 N N . ILE B 1 47 ? -5.641 14.086 1.984 1 97.31 47 ILE B N 1
ATOM 1449 C CA . ILE B 1 47 ? -5.695 15.508 1.652 1 97.31 47 ILE B CA 1
ATOM 1450 C C . ILE B 1 47 ? -6.492 16.266 2.719 1 97.31 47 ILE B C 1
ATOM 1452 O O . ILE B 1 47 ? -6.062 17.312 3.195 1 97.31 47 ILE B O 1
ATOM 1456 N N . ARG B 1 48 ? -7.574 15.727 3.096 1 96.56 48 ARG B N 1
ATOM 1457 C CA . ARG B 1 48 ? -8.43 16.359 4.098 1 96.56 48 ARG B CA 1
ATOM 1458 C C . ARG B 1 48 ? -7.711 16.484 5.434 1 96.56 48 ARG B C 1
ATOM 1460 O O . ARG B 1 48 ? -7.684 17.547 6.035 1 96.56 48 ARG B O 1
ATOM 1467 N N . GLU B 1 49 ? -7.176 15.375 5.906 1 96.62 49 GLU B N 1
ATOM 1468 C CA . GLU B 1 49 ? -6.523 15.352 7.211 1 96.62 49 GLU B CA 1
ATOM 1469 C C . GLU B 1 49 ? -5.367 16.344 7.27 1 96.62 49 GLU B C 1
ATOM 1471 O O . GLU B 1 49 ? -5.18 17.031 8.281 1 96.62 49 GLU B O 1
ATOM 1476 N N . VAL B 1 50 ? -4.574 16.469 6.27 1 96.06 50 VAL B N 1
ATOM 1477 C CA . VAL B 1 50 ? -3.451 17.406 6.258 1 96.06 50 VAL B CA 1
ATOM 1478 C C . VAL B 1 50 ? -3.969 18.844 6.289 1 96.06 50 VAL B C 1
ATOM 1480 O O . VAL B 1 50 ? -3.432 19.688 7.012 1 96.06 50 VAL B O 1
ATOM 1483 N N . LYS B 1 51 ? -4.988 19.062 5.523 1 95.25 51 LYS B N 1
ATOM 1484 C CA . LYS B 1 51 ? -5.598 20.391 5.555 1 95.25 51 LYS B CA 1
ATOM 1485 C C . LYS B 1 51 ? -6.094 20.734 6.957 1 95.25 51 LYS B C 1
ATOM 1487 O O . LYS B 1 51 ? -5.816 21.828 7.469 1 95.25 51 LYS B O 1
ATOM 1492 N N . GLU B 1 52 ? -6.777 19.844 7.527 1 93.94 52 GLU B N 1
ATOM 1493 C CA . GLU B 1 52 ? -7.352 20.062 8.852 1 93.94 52 GLU B CA 1
ATOM 1494 C C . GLU B 1 52 ? -6.266 20.281 9.898 1 93.94 52 GLU B C 1
ATOM 1496 O O . GLU B 1 52 ? -6.387 21.172 10.75 1 93.94 52 GLU B O 1
ATOM 1501 N N . GLU B 1 53 ? -5.227 19.547 9.828 1 94.12 53 GLU B N 1
ATOM 1502 C CA . GLU B 1 53 ? -4.219 19.547 10.883 1 94.12 53 GLU B CA 1
ATOM 1503 C C . GLU B 1 53 ? -3.166 20.625 10.648 1 94.12 53 GLU B C 1
ATOM 1505 O O . GLU B 1 53 ? -2.578 21.141 11.602 1 94.12 53 GLU B O 1
ATOM 1510 N N . THR B 1 54 ? -2.838 20.984 9.398 1 94 54 THR B N 1
ATOM 1511 C CA . THR B 1 54 ? -1.675 21.828 9.125 1 94 54 THR B CA 1
ATOM 1512 C C . THR B 1 54 ? -2.074 23.062 8.328 1 94 54 THR B C 1
ATOM 1514 O O . THR B 1 54 ? -1.323 24.031 8.266 1 94 54 THR B O 1
ATOM 1517 N N . GLY B 1 55 ? -3.209 22.969 7.617 1 93.44 55 GLY B N 1
ATOM 1518 C CA . GLY B 1 55 ? -3.668 24.062 6.77 1 93.44 55 GLY B CA 1
ATOM 1519 C C . GLY B 1 55 ? -3.119 23.984 5.355 1 93.44 55 GLY B C 1
ATOM 1520 O O . GLY B 1 55 ? -3.564 24.734 4.473 1 93.44 55 GLY B O 1
ATOM 1521 N N . TYR B 1 56 ? -2.227 23.125 5.055 1 94.44 56 TYR B N 1
ATOM 1522 C CA . TYR B 1 56 ? -1.613 23.031 3.736 1 94.44 56 TYR B CA 1
ATOM 1523 C C . TYR B 1 56 ? -2.553 22.359 2.748 1 94.44 56 TYR B C 1
ATOM 1525 O O . TYR B 1 56 ? -3.229 21.375 3.092 1 94.44 56 TYR B O 1
ATOM 1533 N N . ASP B 1 57 ? -2.58 22.906 1.576 1 95.62 57 ASP B N 1
ATOM 1534 C CA . ASP B 1 57 ? -3.131 22.156 0.445 1 95.62 57 ASP B CA 1
ATOM 1535 C C . ASP B 1 57 ? -2.061 21.297 -0.224 1 95.62 57 ASP B C 1
ATOM 1537 O O . ASP B 1 57 ? -1.01 21.812 -0.621 1 95.62 57 ASP B O 1
ATOM 1541 N N . ILE B 1 58 ? -2.414 20.047 -0.338 1 97.19 58 ILE B N 1
ATOM 1542 C CA . ILE B 1 58 ? -1.383 19.172 -0.863 1 97.19 58 ILE B CA 1
ATOM 1543 C C . ILE B 1 58 ? -1.975 18.281 -1.955 1 97.19 58 ILE B C 1
ATOM 1545 O O . ILE B 1 58 ? -3.195 18.219 -2.125 1 97.19 58 ILE B O 1
ATOM 1549 N N . ALA B 1 59 ? -1.137 17.734 -2.74 1 96.56 59 ALA B N 1
ATOM 1550 C CA . ALA B 1 59 ? -1.421 16.578 -3.592 1 96.56 59 ALA B CA 1
ATOM 1551 C C . ALA B 1 59 ? -0.652 15.352 -3.125 1 96.56 59 ALA B C 1
ATOM 1553 O O . ALA B 1 59 ? 0.383 15.469 -2.465 1 96.56 59 ALA B O 1
ATOM 1554 N N . VAL B 1 60 ? -1.267 14.18 -3.346 1 95.12 60 VAL B N 1
ATOM 1555 C CA . VAL B 1 60 ? -0.561 12.953 -2.994 1 95.12 60 VAL B CA 1
ATOM 1556 C C . VAL B 1 60 ? -0.345 12.102 -4.246 1 95.12 60 VAL B C 1
ATOM 1558 O O . VAL B 1 60 ? -1.118 12.188 -5.203 1 95.12 60 VAL B O 1
ATOM 156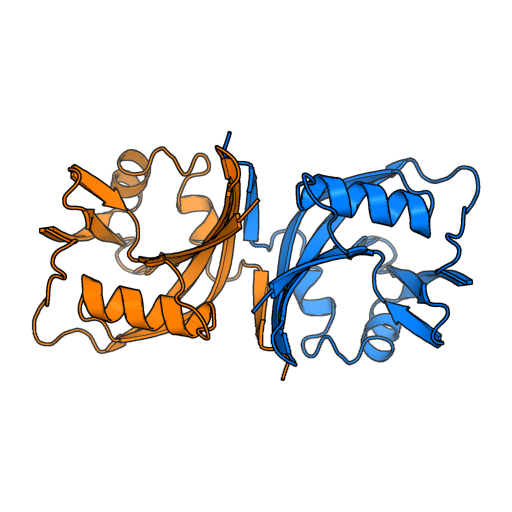1 N N . SER B 1 61 ? 0.726 11.297 -4.27 1 90.19 61 SER B N 1
ATOM 1562 C CA . SER B 1 61 ? 1.082 10.422 -5.383 1 90.19 61 SER B CA 1
ATOM 1563 C C . SER B 1 61 ? 1.276 8.984 -4.918 1 90.19 61 SER B C 1
ATOM 1565 O O . SER B 1 61 ? 0.307 8.289 -4.602 1 90.19 61 SER B O 1
ATOM 1567 N N . ASP B 1 62 ? 2.5 8.5 -4.855 1 90.19 62 ASP B N 1
ATOM 1568 C CA . ASP B 1 62 ? 2.795 7.105 -4.559 1 90.19 62 ASP B CA 1
ATOM 1569 C C . ASP B 1 62 ? 2.713 6.832 -3.059 1 90.19 62 ASP B C 1
ATOM 1571 O O . ASP B 1 62 ? 2.758 7.762 -2.252 1 90.19 62 ASP B O 1
ATOM 1575 N N . ILE B 1 63 ? 2.463 5.57 -2.754 1 93.31 63 ILE B N 1
ATOM 1576 C CA . ILE B 1 63 ? 2.549 5.09 -1.38 1 93.31 63 ILE B CA 1
ATOM 1577 C C . ILE B 1 63 ? 3.99 4.711 -1.055 1 93.31 63 ILE B C 1
ATOM 1579 O O . ILE B 1 63 ? 4.668 4.074 -1.864 1 93.31 63 ILE B O 1
ATOM 1583 N N . VAL B 1 64 ? 4.414 5.137 0.161 1 91.5 64 VAL B N 1
ATOM 1584 C CA . VAL B 1 64 ? 5.812 4.863 0.482 1 91.5 64 VAL B CA 1
ATOM 1585 C C . VAL B 1 64 ? 5.895 3.801 1.573 1 91.5 64 VAL B C 1
ATOM 1587 O O . VAL B 1 64 ? 6.953 3.203 1.789 1 91.5 64 VAL B O 1
ATOM 1590 N N . ALA B 1 65 ? 4.766 3.586 2.217 1 90.19 65 ALA B N 1
ATOM 1591 C CA . ALA B 1 65 ? 4.766 2.557 3.254 1 90.19 65 ALA B CA 1
ATOM 1592 C C . ALA B 1 65 ? 3.348 2.076 3.549 1 90.19 65 ALA B C 1
ATOM 1594 O O . ALA B 1 65 ? 2.391 2.848 3.449 1 90.19 65 ALA B O 1
ATOM 1595 N N . LEU B 1 66 ? 3.16 0.862 3.926 1 92.25 66 LEU B N 1
ATOM 1596 C CA . LEU B 1 66 ? 1.953 0.254 4.473 1 92.25 66 LEU B CA 1
ATOM 1597 C C . LEU B 1 66 ? 2.279 -0.597 5.695 1 92.25 66 LEU B C 1
ATOM 1599 O O . LEU B 1 66 ? 2.928 -1.639 5.578 1 92.25 66 LEU B O 1
ATOM 1603 N N . ASP B 1 67 ? 1.904 -0.133 6.836 1 89.75 67 ASP B N 1
ATOM 1604 C CA . ASP B 1 67 ? 2.012 -0.913 8.062 1 89.75 67 ASP B CA 1
ATOM 1605 C C . ASP B 1 67 ? 0.685 -1.59 8.398 1 89.75 67 ASP B C 1
ATOM 1607 O O . ASP B 1 67 ? -0.372 -0.957 8.344 1 89.75 67 ASP B O 1
ATOM 1611 N N . GLU B 1 68 ? 0.768 -2.805 8.664 1 91.62 68 GLU B N 1
ATOM 1612 C CA . GLU B 1 68 ? -0.397 -3.627 8.977 1 91.62 68 GLU B CA 1
ATOM 1613 C C . GLU B 1 68 ? -0.371 -4.094 10.43 1 91.62 68 GLU B C 1
ATOM 1615 O O . GLU B 1 68 ? 0.669 -4.531 10.93 1 91.62 68 GLU B O 1
ATOM 1620 N N . ALA B 1 69 ? -1.466 -3.908 11.133 1 88.38 69 ALA B N 1
ATOM 1621 C CA . ALA B 1 69 ? -1.565 -4.34 12.523 1 88.38 69 ALA B CA 1
ATOM 1622 C C . ALA B 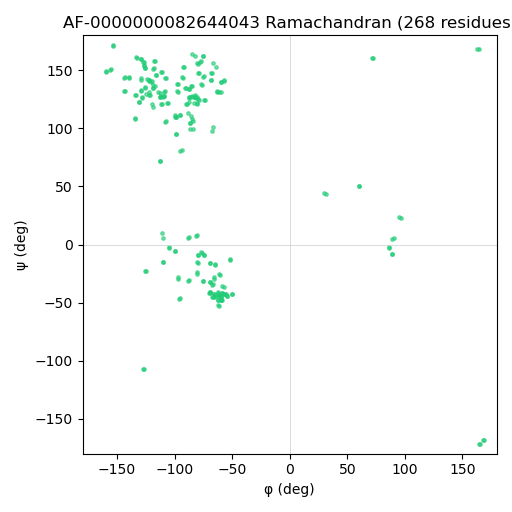1 69 ? -2.875 -5.086 12.773 1 88.38 69 ALA B C 1
ATOM 1624 O O . ALA B 1 69 ? -3.943 -4.625 12.367 1 88.38 69 ALA B O 1
ATOM 1625 N N . LEU B 1 70 ? -2.781 -6.215 13.336 1 84.88 70 LEU B N 1
ATOM 1626 C CA . LEU B 1 70 ? -3.938 -6.945 13.844 1 84.88 70 LEU B CA 1
ATOM 1627 C C . LEU B 1 70 ? -4.086 -6.75 15.352 1 84.88 70 LEU B C 1
ATOM 1629 O O . LEU B 1 70 ? -3.287 -7.273 16.125 1 84.88 70 LEU B O 1
ATOM 1633 N N . MET B 1 71 ? -4.887 -5.805 15.789 1 78.31 71 MET B N 1
ATOM 1634 C CA . MET B 1 71 ? -5.043 -5.434 17.188 1 78.31 71 MET B CA 1
ATOM 1635 C C . MET B 1 71 ? -6.469 -5.684 17.656 1 78.31 71 MET B C 1
ATOM 1637 O O . MET B 1 71 ? -7.41 -5.051 17.172 1 78.31 71 MET B O 1
ATOM 1641 N N . ASP B 1 72 ? -6.625 -6.277 18.906 1 73.88 72 ASP B N 1
ATOM 1642 C CA . ASP B 1 72 ? -7.859 -6.387 19.672 1 73.88 72 ASP B CA 1
ATOM 1643 C C . ASP B 1 72 ? -9.07 -6.461 18.75 1 73.88 72 ASP B C 1
ATOM 1645 O O . ASP B 1 72 ? -10.023 -5.691 18.891 1 73.88 72 ASP B O 1
ATOM 1649 N N . ASP B 1 73 ? -9.062 -7.16 17.766 1 82.12 73 ASP B N 1
ATOM 1650 C CA . ASP B 1 73 ? -10.188 -7.445 16.875 1 82.12 73 ASP B CA 1
ATOM 1651 C C . ASP B 1 73 ? -10.266 -6.438 15.734 1 82.12 73 ASP B C 1
ATOM 1653 O O . ASP B 1 73 ? -11.297 -6.312 15.07 1 82.12 73 ASP B O 1
ATOM 1657 N N . ASN B 1 74 ? -9.258 -5.609 15.727 1 87.62 74 ASN B N 1
ATOM 1658 C CA . ASN B 1 74 ? -9.188 -4.695 14.594 1 87.62 74 ASN B CA 1
ATOM 1659 C C . ASN B 1 74 ? -8.055 -5.066 13.641 1 87.62 74 ASN B C 1
ATOM 1661 O O . ASN B 1 74 ? -7.012 -5.559 14.078 1 87.62 74 ASN B O 1
ATOM 1665 N N . HIS B 1 75 ? -8.305 -4.891 12.438 1 91 75 HIS B N 1
ATOM 1666 C CA . HIS B 1 75 ? -7.301 -4.953 11.383 1 91 75 HIS B CA 1
ATOM 1667 C C . HIS B 1 75 ? -6.988 -3.564 10.836 1 91 75 HIS B C 1
ATOM 1669 O O . HIS B 1 75 ? -7.816 -2.965 10.141 1 91 75 HIS B O 1
ATOM 1675 N N . VAL B 1 76 ? -5.832 -3.053 11.188 1 91.31 76 VAL B N 1
ATOM 1676 C CA . VAL B 1 76 ? -5.527 -1.659 10.883 1 91.31 76 VAL B CA 1
ATOM 1677 C C . VAL B 1 76 ? -4.473 -1.589 9.781 1 91.31 76 VAL B C 1
ATOM 1679 O O . VAL B 1 76 ? -3.471 -2.309 9.828 1 91.31 76 VAL B O 1
ATOM 1682 N N . PHE B 1 77 ? -4.738 -0.777 8.773 1 93.56 77 PHE B N 1
ATOM 1683 C CA . PHE B 1 77 ? -3.742 -0.399 7.777 1 93.56 77 PHE B CA 1
ATOM 1684 C C . PHE B 1 77 ? -3.277 1.036 7.992 1 93.56 77 PHE B C 1
ATOM 1686 O O . PHE B 1 77 ? -4.098 1.954 8.062 1 93.56 77 PHE B O 1
ATOM 1693 N N . PHE B 1 78 ? -1.983 1.181 8.188 1 92.94 78 PHE B N 1
ATOM 1694 C CA . PHE B 1 78 ? -1.357 2.498 8.164 1 92.94 78 PHE B CA 1
ATOM 1695 C C . PHE B 1 78 ? -0.689 2.756 6.816 1 92.94 78 PHE B C 1
ATOM 1697 O O . PHE B 1 78 ? 0.342 2.154 6.508 1 92.94 78 PHE B O 1
ATOM 1704 N N . ILE B 1 79 ? -1.254 3.641 6.055 1 95.06 79 ILE B N 1
ATOM 1705 C CA . ILE B 1 79 ? -0.754 3.918 4.711 1 95.06 79 ILE B CA 1
ATOM 1706 C C . ILE B 1 79 ? -0.103 5.297 4.68 1 95.06 79 ILE B C 1
ATOM 1708 O O . ILE B 1 79 ? -0.712 6.289 5.09 1 95.06 79 ILE B O 1
ATOM 1712 N N . THR B 1 80 ? 1.082 5.348 4.203 1 93.88 80 THR B N 1
ATOM 1713 C CA . THR B 1 80 ? 1.789 6.617 4.098 1 93.88 80 THR B CA 1
ATOM 1714 C C . THR B 1 80 ? 1.966 7.02 2.635 1 93.88 80 THR B C 1
ATOM 1716 O O . THR B 1 80 ? 2.582 6.289 1.855 1 93.88 80 THR B O 1
ATOM 1719 N N . PHE B 1 81 ? 1.44 8.156 2.283 1 95.75 81 PHE B N 1
ATOM 1720 C CA . PHE B 1 81 ? 1.589 8.719 0.944 1 95.75 81 PHE B CA 1
ATOM 1721 C C . PHE B 1 81 ? 2.795 9.648 0.877 1 95.75 81 PHE B C 1
A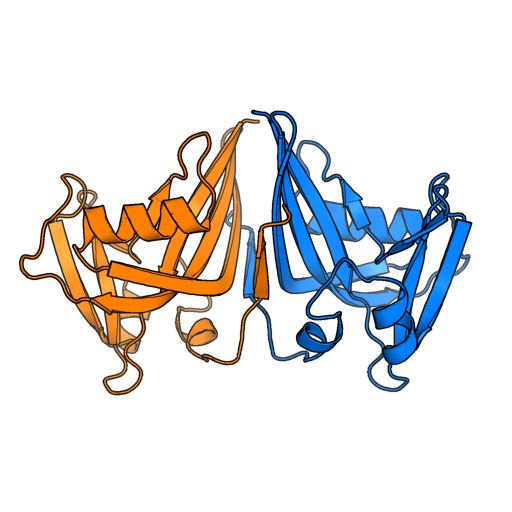TOM 1723 O O . PHE B 1 81 ? 3.168 10.258 1.879 1 95.75 81 PHE B O 1
ATOM 1730 N N . ARG B 1 82 ? 3.312 9.727 -0.34 1 93.88 82 ARG B N 1
ATOM 1731 C CA . ARG B 1 82 ? 4.16 10.859 -0.684 1 93.88 82 ARG B CA 1
ATOM 1732 C C . ARG B 1 82 ? 3.32 12.07 -1.074 1 93.88 82 ARG B C 1
ATOM 1734 O O . ARG B 1 82 ? 2.434 11.969 -1.925 1 93.88 82 ARG B O 1
ATOM 1741 N N . GLY B 1 83 ? 3.59 13.195 -0.429 1 95.56 83 GLY B N 1
ATOM 1742 C CA . GLY B 1 83 ? 2.83 14.398 -0.729 1 95.56 83 GLY B CA 1
ATOM 1743 C C . GLY B 1 83 ? 3.684 15.516 -1.3 1 95.56 83 GLY B C 1
ATOM 1744 O O . GLY B 1 83 ? 4.906 15.516 -1.142 1 95.56 83 GLY B O 1
ATOM 1745 N N . THR B 1 84 ? 3.043 16.406 -1.977 1 94.69 84 THR B N 1
ATOM 1746 C CA . THR B 1 84 ? 3.631 17.656 -2.445 1 94.69 84 THR B CA 1
ATOM 1747 C C . THR B 1 84 ? 2.754 18.844 -2.062 1 94.69 84 THR B C 1
ATOM 1749 O O . THR B 1 84 ? 1.525 18.766 -2.127 1 94.69 84 THR B O 1
ATOM 1752 N N . ILE B 1 85 ? 3.393 19.922 -1.7 1 94.31 85 ILE B N 1
ATOM 1753 C CA . ILE B 1 85 ? 2.654 21.109 -1.295 1 94.31 85 ILE B CA 1
ATOM 1754 C C . ILE B 1 85 ? 2.184 21.875 -2.533 1 94.31 85 ILE B C 1
ATOM 1756 O O . ILE B 1 85 ? 2.982 22.172 -3.426 1 94.31 85 ILE B O 1
ATOM 1760 N N . VAL B 1 86 ? 0.961 22.125 -2.547 1 94.38 86 VAL B N 1
ATOM 1761 C CA . VAL B 1 86 ? 0.356 22.906 -3.621 1 94.38 86 VAL B CA 1
ATOM 1762 C C . VAL B 1 86 ? 0.232 24.359 -3.189 1 94.38 86 VAL B C 1
ATOM 1764 O O . VAL B 1 86 ? 0.552 25.281 -3.959 1 94.38 86 VAL B O 1
ATOM 1767 N N . GLN B 1 87 ? -0.273 24.516 -1.956 1 91.25 87 GLN B N 1
ATOM 1768 C CA . GLN B 1 87 ? -0.434 25.859 -1.396 1 91.25 87 GLN B CA 1
ATOM 1769 C C . GLN B 1 87 ? -0.128 25.859 0.099 1 91.25 87 GLN B C 1
ATOM 1771 O O . GLN B 1 87 ? -0.616 25.016 0.845 1 91.25 87 GLN B O 1
ATOM 1776 N N . ALA B 1 88 ? 0.651 26.812 0.43 1 86.19 88 ALA B N 1
ATOM 1777 C CA . ALA B 1 88 ? 0.947 26.969 1.85 1 86.19 88 ALA B CA 1
ATOM 1778 C C . ALA B 1 88 ? -0.197 27.688 2.568 1 86.19 88 ALA B C 1
ATOM 1780 O O . ALA B 1 88 ? -0.915 28.484 1.965 1 86.19 88 ALA B O 1
ATOM 1781 N N . PRO B 1 89 ? -0.322 27.297 3.766 1 83.62 89 PRO B N 1
ATOM 1782 C CA . PRO B 1 89 ? -1.418 27.938 4.496 1 83.62 89 PRO B CA 1
ATOM 1783 C C . PRO B 1 89 ? -1.166 29.422 4.754 1 83.62 89 PRO B C 1
ATOM 1785 O O . PRO B 1 89 ? -0.014 29.844 4.895 1 83.62 89 PRO B O 1
ATOM 1788 N N . GLU B 1 90 ? -2.312 30.156 4.625 1 72.12 90 GLU B N 1
ATOM 1789 C CA . GLU B 1 90 ? -2.201 31.547 5.027 1 72.12 90 GLU B CA 1
ATOM 1790 C C . GLU B 1 90 ? -2.051 31.672 6.543 1 72.12 90 GLU B C 1
ATOM 1792 O O . GLU B 1 90 ? -1.314 32.531 7.027 1 72.12 90 GLU B O 1
ATOM 1797 N N . THR B 1 91 ? -2.885 30.797 7.281 1 66.69 91 THR B N 1
ATOM 1798 C CA . THR B 1 91 ? -2.836 30.688 8.734 1 66.69 91 THR B CA 1
ATOM 1799 C C . THR B 1 91 ? -2.711 29.234 9.164 1 66.69 91 THR B C 1
ATOM 1801 O O . THR B 1 91 ? -3.145 28.328 8.453 1 66.69 91 THR B O 1
ATOM 1804 N N . MET B 1 92 ? -1.796 29.016 10.07 1 61.47 92 MET B N 1
ATOM 1805 C CA . MET B 1 92 ? -1.735 27.656 10.578 1 61.47 92 MET B CA 1
ATOM 1806 C C . MET B 1 92 ? -2.986 27.312 11.383 1 61.47 92 MET B C 1
ATOM 1808 O O . MET B 1 92 ? -3.391 28.078 12.258 1 61.47 92 MET B O 1
ATOM 1812 N N . SER B 1 93 ? -3.938 26.625 10.711 1 60.09 93 SER B N 1
ATOM 1813 C CA . SER B 1 93 ? -5.105 26.219 11.484 1 60.09 93 SER B CA 1
ATOM 1814 C C . SER B 1 93 ? -4.867 24.891 12.188 1 60.09 93 SER B C 1
ATOM 1816 O O . SER B 1 93 ? -4.125 24.031 11.688 1 60.09 93 SER B O 1
ATOM 1818 N N . GLY B 1 94 ? -4.754 24.875 13.508 1 62.78 94 GLY B N 1
ATOM 1819 C CA . GLY B 1 94 ? -4.621 23.625 14.25 1 62.78 94 GLY B CA 1
ATOM 1820 C C . GLY B 1 94 ? -5.953 22.953 14.539 1 62.78 94 GLY B C 1
ATOM 1821 O O . GLY B 1 94 ? -6.988 23.625 14.602 1 62.78 94 GLY B O 1
ATOM 1822 N N . ASP B 1 95 ? -6.094 21.719 14.07 1 68.31 95 ASP B N 1
ATOM 1823 C CA . ASP B 1 95 ? -7.219 20.922 14.547 1 68.31 95 ASP B CA 1
ATOM 1824 C C . ASP B 1 95 ? -7.098 20.641 16.047 1 68.31 95 ASP B C 1
ATOM 1826 O O . ASP B 1 95 ? -6.016 20.781 16.625 1 68.31 95 ASP B O 1
ATOM 1830 N N . GLU B 1 96 ? -8.25 20.453 16.625 1 76.31 96 GLU B N 1
ATOM 1831 C CA . GLU B 1 96 ? -8.32 20.234 18.062 1 76.31 96 GLU B CA 1
ATOM 1832 C C . GLU B 1 96 ? -7.371 19.109 18.484 1 76.31 96 GLU B C 1
ATOM 1834 O O . GLU B 1 96 ? -6.988 19.031 19.656 1 76.31 96 GLU B O 1
ATOM 1839 N N . ASN B 1 97 ? -6.875 18.375 17.5 1 80.06 97 ASN B N 1
ATOM 1840 C CA . ASN B 1 97 ? -6.055 17.234 17.875 1 80.06 97 ASN B CA 1
ATOM 1841 C C . ASN B 1 97 ? -4.57 17.5 17.641 1 80.06 97 ASN B C 1
ATOM 1843 O O . ASN B 1 97 ? -3.721 16.688 18.031 1 80.06 97 ASN B O 1
ATOM 1847 N N . VAL B 1 98 ? -4.277 18.656 17.125 1 86.75 98 VAL B N 1
ATOM 1848 C CA . VAL B 1 98 ? -2.891 18.984 16.828 1 86.75 98 VAL B CA 1
ATOM 1849 C C . VAL B 1 98 ? -2.486 20.25 17.578 1 86.75 98 VAL B C 1
ATOM 1851 O O . VAL B 1 98 ? -3.156 21.281 17.484 1 86.75 98 VAL B O 1
ATOM 1854 N N . LEU B 1 99 ? -1.365 20.203 18.312 1 88.06 99 LEU B N 1
ATOM 1855 C CA . LEU B 1 99 ? -0.91 21.297 19.172 1 88.06 99 LEU B CA 1
ATOM 1856 C C . LEU B 1 99 ? 0.136 22.141 18.453 1 88.06 99 LEU B C 1
ATOM 1858 O O . LEU B 1 99 ? 0.311 23.328 18.781 1 88.06 99 LEU B O 1
ATOM 1862 N N . ASP B 1 100 ? 0.817 21.531 17.594 1 91.75 100 ASP B N 1
ATOM 186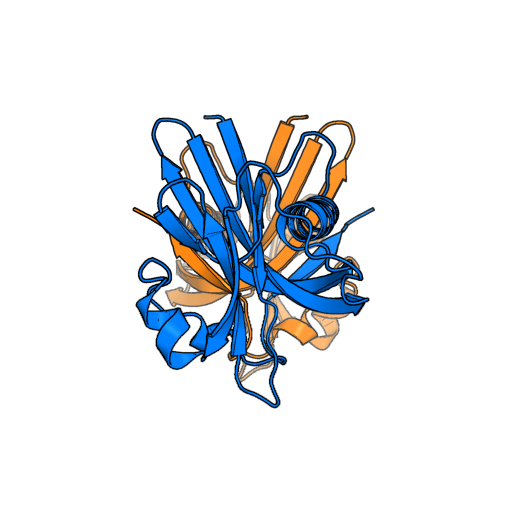3 C CA . ASP B 1 100 ? 1.886 22.234 16.891 1 91.75 100 ASP B CA 1
ATOM 1864 C C . ASP B 1 100 ? 2.188 21.562 15.547 1 91.75 100 ASP B C 1
ATOM 1866 O O . ASP B 1 100 ? 1.921 20.375 15.359 1 91.75 100 ASP B O 1
ATOM 1870 N N . VAL B 1 101 ? 2.648 22.375 14.578 1 94.19 101 VAL B N 1
ATOM 1871 C CA . VAL B 1 101 ? 3.096 21.938 13.266 1 94.19 101 VAL B CA 1
ATOM 1872 C C . VAL B 1 101 ? 4.484 22.5 12.969 1 94.19 101 VAL B C 1
ATOM 1874 O O . VAL B 1 101 ? 4.691 23.719 13.039 1 94.19 101 VAL B O 1
ATOM 1877 N N . GLN B 1 102 ? 5.453 21.594 12.609 1 93.56 102 GLN B N 1
ATOM 1878 C CA . GLN B 1 102 ? 6.82 22.062 12.398 1 93.56 102 GLN B CA 1
ATOM 1879 C C . GLN B 1 102 ? 7.484 21.312 11.25 1 93.56 102 GLN B C 1
ATOM 1881 O O . GLN B 1 102 ? 7.262 20.109 11.07 1 93.56 102 GLN B O 1
ATOM 1886 N N . TRP B 1 103 ? 8.258 22.062 10.57 1 95.44 103 TRP B N 1
ATOM 1887 C CA . TRP B 1 103 ? 9.25 21.422 9.711 1 95.44 103 TRP B CA 1
ATOM 1888 C C . TRP B 1 103 ? 10.469 20.984 10.516 1 95.44 103 TRP B C 1
ATOM 1890 O O . TRP B 1 103 ? 11.133 21.797 11.148 1 95.44 103 TRP B O 1
ATOM 1900 N N . VAL B 1 104 ? 10.734 19.672 10.453 1 94.69 104 VAL B N 1
ATOM 1901 C CA . VAL B 1 104 ? 11.773 19.078 11.305 1 94.69 104 VAL B CA 1
ATOM 1902 C C . VAL B 1 104 ? 12.852 18.438 10.438 1 94.69 104 VAL B C 1
ATOM 1904 O O . VAL B 1 104 ? 12.539 17.781 9.438 1 94.69 104 VAL B O 1
ATOM 1907 N N . ASP B 1 105 ? 14.125 18.609 10.891 1 94.62 105 ASP B N 1
ATOM 1908 C CA . ASP B 1 105 ? 15.219 17.938 10.203 1 94.62 105 ASP B CA 1
ATOM 1909 C C . ASP B 1 105 ? 15 16.422 10.172 1 94.62 105 ASP B C 1
ATOM 1911 O O . ASP B 1 105 ? 14.586 15.828 11.172 1 94.62 105 ASP B O 1
ATOM 1915 N N . VAL B 1 106 ? 15.359 15.906 9.086 1 91.25 106 VAL B N 1
ATOM 1916 C CA . VAL B 1 106 ? 15.117 14.484 8.883 1 91.25 106 VAL B CA 1
ATOM 1917 C C . VAL B 1 106 ? 15.773 13.68 10.008 1 91.25 106 VAL B C 1
ATOM 1919 O O . VAL B 1 106 ? 15.18 12.734 10.531 1 91.25 106 VAL B O 1
ATOM 1922 N N . GLU B 1 107 ? 16.969 14.031 10.383 1 88.06 107 GLU B N 1
ATOM 1923 C CA . GLU B 1 107 ? 17.703 13.312 11.43 1 88.06 107 GLU B CA 1
ATOM 1924 C C . GLU B 1 107 ? 16.953 13.367 12.758 1 88.06 107 GLU B C 1
ATOM 1926 O O . GLU B 1 107 ? 16.844 12.359 13.461 1 88.06 107 GLU B O 1
ATOM 1931 N N . LYS B 1 108 ? 16.453 14.469 13.109 1 90.69 108 LYS B N 1
ATOM 1932 C CA . LYS B 1 108 ? 15.688 14.664 14.336 1 90.69 108 LYS B CA 1
ATOM 1933 C C . LYS B 1 108 ? 14.344 13.945 14.258 1 90.69 108 LYS B C 1
ATOM 1935 O O . LYS B 1 108 ? 13.906 13.328 15.227 1 90.69 108 LYS B O 1
ATOM 1940 N N . ALA B 1 109 ? 13.727 14.039 13.117 1 90.12 109 ALA B N 1
ATOM 1941 C CA . ALA B 1 109 ? 12.43 13.398 12.898 1 90.12 109 ALA B CA 1
ATOM 1942 C C . ALA B 1 109 ? 12.516 11.891 13.133 1 90.12 109 ALA B C 1
ATOM 1944 O O . ALA B 1 109 ? 11.602 11.289 13.703 1 90.12 109 ALA B O 1
ATOM 1945 N N . GLU B 1 110 ? 13.508 11.281 12.688 1 84.56 110 GLU B N 1
ATOM 1946 C CA . GLU B 1 110 ? 13.711 9.844 12.859 1 84.56 110 GLU B CA 1
ATOM 1947 C C . GLU B 1 110 ? 13.75 9.461 14.336 1 84.56 110 GLU B C 1
ATOM 1949 O O . GLU B 1 110 ? 13.234 8.406 14.727 1 84.56 110 GLU B O 1
ATOM 1954 N N . LYS B 1 111 ? 14.281 10.297 15.055 1 83.81 111 LYS B N 1
ATOM 1955 C CA . LYS B 1 111 ? 14.375 10.047 16.484 1 83.81 111 LYS B CA 1
ATOM 1956 C C . LYS B 1 111 ? 13.031 10.242 17.172 1 83.81 111 LYS B C 1
ATOM 1958 O O . LYS B 1 111 ? 12.719 9.562 18.156 1 83.81 111 LYS B O 1
ATOM 1963 N N . MET B 1 112 ? 12.312 11.109 16.641 1 83.44 112 MET B N 1
ATOM 1964 C CA . MET B 1 112 ? 11.039 11.477 17.25 1 83.44 112 MET B CA 1
ATOM 1965 C C . MET B 1 112 ? 9.953 10.461 16.891 1 83.44 112 MET B C 1
ATOM 1967 O O . MET B 1 112 ? 8.914 10.398 17.547 1 83.44 112 MET B O 1
ATOM 1971 N N . MET B 1 113 ? 10.164 9.75 15.75 1 76.19 113 MET B N 1
ATOM 1972 C CA . MET B 1 113 ? 9.195 8.742 15.328 1 76.19 113 MET B CA 1
ATOM 1973 C C . MET B 1 113 ? 9.789 7.344 15.414 1 76.19 113 MET B C 1
ATOM 1975 O O . MET B 1 113 ? 9.945 6.672 14.391 1 76.19 113 MET B O 1
ATOM 1979 N N . PRO B 1 114 ? 9.977 6.844 16.5 1 62.09 114 PRO B N 1
ATOM 1980 C CA . PRO B 1 114 ? 10.688 5.57 16.641 1 62.09 114 PRO B CA 1
ATOM 1981 C C . PRO B 1 114 ? 9.883 4.387 16.109 1 62.09 114 PRO B C 1
ATOM 1983 O O . PRO B 1 114 ? 10.445 3.312 15.867 1 62.09 114 PRO B O 1
ATOM 1986 N N . TYR B 1 115 ? 8.633 4.574 15.906 1 59.78 115 TYR B N 1
ATOM 1987 C CA . TYR B 1 115 ? 7.805 3.447 15.5 1 59.78 115 TYR B CA 1
ATOM 1988 C C . TYR B 1 115 ? 7.961 3.158 14.016 1 59.78 115 TYR B C 1
ATOM 1990 O O . TYR B 1 115 ? 7.406 2.184 13.5 1 59.78 115 TYR B O 1
ATOM 1998 N N . HIS B 1 116 ? 8.648 4.055 13.32 1 60.91 116 HIS B N 1
ATOM 1999 C CA . HIS B 1 116 ? 9.055 3.717 11.961 1 60.91 116 HIS B CA 1
ATOM 2000 C C . HIS B 1 116 ? 10.477 3.166 11.93 1 60.91 116 HIS B C 1
ATOM 2002 O O . HIS B 1 116 ? 11.438 3.924 11.781 1 60.91 116 HIS B O 1
ATOM 2008 N N . PRO B 1 117 ? 10.508 1.92 12.258 1 49.84 117 PRO B N 1
ATOM 2009 C CA . PRO B 1 117 ? 11.844 1.359 12.484 1 49.84 117 PRO B CA 1
ATOM 2010 C C . PRO B 1 117 ? 12.812 1.657 11.344 1 49.84 117 PRO B C 1
ATOM 2012 O O . PRO B 1 117 ? 14.016 1.771 11.57 1 49.84 117 PRO B O 1
ATOM 2015 N N . ASN B 1 118 ? 12.328 1.522 10.227 1 55.84 118 ASN B N 1
ATOM 2016 C CA . ASN B 1 118 ? 13.312 1.76 9.172 1 55.84 118 ASN B CA 1
ATOM 2017 C C . ASN B 1 118 ? 13.5 3.25 8.906 1 55.84 118 ASN B C 1
ATOM 2019 O O . ASN B 1 118 ? 14.273 3.637 8.031 1 55.84 118 ASN B O 1
ATOM 2023 N N . GLY B 1 119 ? 12.906 3.873 9.75 1 62.53 119 GLY B N 1
ATOM 2024 C CA . GLY B 1 119 ? 13.086 5.312 9.648 1 62.53 119 GLY B CA 1
ATOM 2025 C C . GLY B 1 119 ? 12.359 5.918 8.453 1 62.53 119 GLY B C 1
ATOM 2026 O O . GLY B 1 119 ? 11.828 5.191 7.609 1 62.53 119 GLY B O 1
ATOM 2027 N N . ILE B 1 120 ? 12.109 7.203 8.461 1 73.44 120 ILE B N 1
ATOM 2028 C CA . ILE B 1 120 ? 11.469 7.918 7.363 1 73.44 120 ILE B CA 1
ATOM 2029 C C . ILE B 1 120 ? 12.453 8.078 6.211 1 73.44 120 ILE B C 1
ATOM 2031 O O . ILE B 1 120 ? 12.062 8.414 5.09 1 73.44 120 ILE B O 1
ATOM 2035 N N . ARG B 1 121 ? 13.758 7.703 6.539 1 72.75 121 ARG B N 1
ATOM 2036 C CA . ARG B 1 121 ? 14.781 7.922 5.527 1 72.75 121 ARG B CA 1
ATOM 2037 C C . ARG B 1 121 ? 14.594 6.988 4.336 1 72.75 121 ARG B C 1
ATOM 2039 O O . ARG B 1 121 ? 14.898 7.352 3.199 1 72.75 121 ARG B O 1
ATOM 2046 N N . GLY B 1 122 ? 14.109 5.887 4.652 1 67.88 122 GLY B N 1
ATOM 2047 C CA . GLY B 1 122 ? 13.953 4.906 3.59 1 67.88 122 GLY B CA 1
ATOM 2048 C C . GLY B 1 122 ? 12.961 5.332 2.521 1 67.88 122 GLY B C 1
ATOM 2049 O O . GLY B 1 122 ? 12.984 4.816 1.403 1 67.88 122 GLY B O 1
ATOM 2050 N N . PHE B 1 123 ? 12.172 6.336 2.92 1 72.12 123 PHE B N 1
ATOM 2051 C CA . PHE B 1 123 ? 11.094 6.707 2.012 1 72.12 123 PHE B CA 1
ATOM 2052 C C . PHE B 1 123 ? 11.367 8.07 1.378 1 72.12 123 PHE B C 1
ATOM 2054 O O . PHE B 1 123 ? 10.508 8.617 0.679 1 72.12 123 PHE B O 1
ATOM 2061 N N . LEU B 1 124 ? 12.477 8.5 1.684 1 77.56 124 LEU B N 1
ATOM 2062 C CA . LEU B 1 124 ? 12.68 9.891 1.288 1 77.56 124 LEU B CA 1
ATOM 2063 C C . LEU B 1 124 ? 13.023 9.992 -0.194 1 77.56 124 LEU B C 1
ATOM 2065 O O . LEU B 1 124 ? 12.836 11.047 -0.809 1 77.56 124 LEU B O 1
ATOM 2069 N N . LYS B 1 125 ? 13.398 8.789 -0.747 1 72.25 125 LYS B N 1
ATOM 2070 C CA . LYS B 1 125 ? 13.727 8.867 -2.166 1 72.25 125 LYS B CA 1
ATOM 2071 C C . LYS B 1 125 ? 12.469 9.016 -3.018 1 72.25 125 LYS B C 1
ATOM 2073 O O . LYS B 1 125 ? 11.57 8.188 -2.949 1 72.25 125 LYS B O 1
ATOM 2078 N N . LYS B 1 126 ? 12.391 10.047 -3.842 1 65.19 126 LYS B N 1
ATOM 2079 C CA . LYS B 1 126 ? 11.219 10.43 -4.629 1 65.19 126 LYS B CA 1
ATOM 2080 C C . LYS B 1 126 ? 10.891 9.367 -5.676 1 65.19 126 LYS B C 1
ATOM 2082 O O . LYS B 1 126 ? 9.727 9.188 -6.039 1 65.19 126 LYS B O 1
ATOM 2087 N N . THR B 1 127 ? 11.844 8.703 -6.109 1 63.94 127 THR B N 1
ATOM 2088 C CA . THR B 1 127 ? 11.648 7.812 -7.25 1 63.94 127 THR B CA 1
ATOM 2089 C C . THR B 1 127 ? 11.188 6.434 -6.789 1 63.94 127 THR B C 1
ATOM 2091 O O . THR B 1 127 ? 10.945 5.547 -7.609 1 63.94 127 THR B O 1
ATOM 2094 N N . CYS B 1 128 ? 10.969 6.449 -5.547 1 72.75 128 CYS B N 1
ATOM 2095 C CA . CYS B 1 128 ? 10.656 5.105 -5.074 1 72.75 128 CYS B CA 1
ATOM 2096 C C . CYS B 1 128 ? 9.328 5.09 -4.328 1 72.75 128 CYS B C 1
ATOM 2098 O O . CYS B 1 128 ? 8.953 6.082 -3.699 1 72.75 128 CYS B O 1
ATOM 2100 N N . GLY B 1 129 ? 8.5 4.121 -4.621 1 81.56 129 GLY B N 1
ATOM 2101 C CA . GLY B 1 129 ? 7.207 3.92 -3.98 1 81.56 129 GLY B CA 1
ATOM 2102 C C . GLY B 1 129 ? 6.301 2.975 -4.742 1 81.56 129 GLY B C 1
ATOM 2103 O O . GLY B 1 129 ? 6.664 2.49 -5.816 1 81.56 129 GLY B O 1
ATOM 2104 N N . ALA B 1 130 ? 5.312 2.662 -4.031 1 84.94 130 ALA B N 1
ATOM 2105 C CA . ALA B 1 130 ? 4.297 1.838 -4.676 1 84.94 130 ALA B CA 1
ATOM 2106 C C . ALA B 1 130 ? 3.264 2.703 -5.395 1 84.94 130 ALA B C 1
ATOM 2108 O O . ALA B 1 130 ? 2.752 3.67 -4.828 1 84.94 130 ALA B O 1
ATOM 2109 N N . GLU B 1 131 ? 2.973 2.291 -6.605 1 78.31 131 GLU B N 1
ATOM 2110 C CA . GLU B 1 131 ? 1.961 3.021 -7.363 1 78.31 131 GLU B CA 1
ATOM 2111 C C . GLU B 1 131 ? 0.595 2.934 -6.688 1 78.31 131 GLU B C 1
ATOM 2113 O O . GLU B 1 131 ? 0.205 1.871 -6.199 1 78.31 131 GLU B O 1
ATOM 2118 N N . TYR B 1 132 ? -0.026 4.035 -6.551 1 83.19 132 TYR B N 1
ATOM 2119 C CA . TYR B 1 132 ? -1.393 4.098 -6.047 1 83.19 132 TYR B CA 1
ATOM 2120 C C . TYR B 1 132 ? -2.355 4.562 -7.133 1 83.19 132 TYR B C 1
ATOM 2122 O O . TYR B 1 132 ? -2.104 5.566 -7.801 1 83.19 132 TYR B O 1
ATOM 2130 N N . LYS B 1 133 ? -3.447 3.828 -7.406 1 79.06 133 LYS B N 1
ATOM 2131 C CA . LYS B 1 133 ? -4.469 4.191 -8.383 1 79.06 133 LYS B CA 1
ATOM 2132 C C . LYS B 1 133 ? -5.867 3.869 -7.867 1 79.06 133 LYS B C 1
ATOM 2134 O O . LYS B 1 133 ? -6.047 2.912 -7.109 1 79.06 133 LYS B O 1
ATOM 2139 N N . ILE B 1 134 ? -6.773 4.715 -8.203 1 72.44 134 ILE B N 1
ATOM 2140 C CA . ILE B 1 134 ? -8.188 4.422 -7.977 1 72.44 134 ILE B CA 1
ATOM 2141 C C . ILE B 1 134 ? -8.766 3.707 -9.195 1 72.44 134 ILE B C 1
ATOM 2143 O O . ILE B 1 134 ? -8.648 4.195 -10.32 1 72.44 134 ILE B O 1
ATOM 2147 N N . GLN B 1 135 ? -9.273 2.521 -8.992 1 64.19 135 GLN B N 1
ATOM 2148 C CA . GLN B 1 135 ? -9.93 1.782 -10.062 1 64.19 135 GLN B CA 1
ATOM 2149 C C . GLN B 1 135 ? -11.391 2.195 -10.211 1 64.19 135 GLN B C 1
ATOM 2151 O O . GLN B 1 135 ? -12.172 2.064 -9.266 1 64.19 135 GLN B O 1
ATOM 2156 N N . ARG B 1 136 ? -11.789 2.938 -11.203 1 58.41 136 ARG B N 1
ATOM 2157 C CA . ARG B 1 136 ? -13.156 3.367 -11.477 1 58.41 136 ARG B CA 1
ATOM 2158 C C . ARG B 1 136 ? -13.875 2.359 -12.359 1 58.41 136 ARG B C 1
ATOM 2160 O O . ARG B 1 136 ? -13.25 1.688 -13.188 1 58.41 136 ARG B O 1
#

InterPro domains:
  IPR000086 NUDIX hydrolase domain [PF00293] (3-114)
  IPR000086 NUDIX hydrolase domain [PS51462] (2-126)
  IPR015797 NUDIX hydrolase-like domain superfamily [SSF55811] (2-115)
  IPR020084 NUDIX hydrolase, conserved site [PS00893] (34-55)
  IPR020476 NUDIX hydrolase [PR00502] (29-43)
  IPR020476 NUDIX hydrolase [PR00502] (43-58)

pLDDT: mean 86.52, std 11.2, range [49.69, 97.75]

Foldseek 3Di:
DAEWEKEFEWEADPVVQWTKWFQWPVGAIDGFITTDDPPDDNQRRHQVRCCQAFVFGKGWWFWQDWDWDDPPNYTYIYIYTYIDTPDHHPDGHHHPTTDDMDTGHQVVVQVRCVVVVVGCVSRPDPPDHHGDDDDD/DAEWEKEFEWDADPVVQWTKWFQWPVGAIDGFITTDDPPGDNQRRHQVRCCQAFVFGKGWWFWQDWDWDDPPNYTYIYIYTYIDTDDHHPDGHHHPTTDDMDTGHQVVVQVRCVVVVVGCVSRPDPPDHHGDDDDD

Nearest PDB structures (foldseek):
  3id9-assembly1_A  TM=8.427E-01  e=1.126E-08  Bacillus thuringiensis str. Al Hakam
  3i7u-assembly1_B  TM=7.709E-01  e=3.381E-09  Aquifex aeolicus VF5
  3eeu-assembly1_B  TM=7.637E-01  e=1.126E-08  Bdellovibrio bacteriovorus
  6ypf-assembly1_A  TM=8.090E-01  e=2.513E-08  Rosa hybrid cultivar
  3a6s-assembly3_A  TM=7.566E-01  e=1.764E-07  Escherichia coli K-12

Sequence (272 aa):
MKRVDVVYVLLYDEVNQKVLMVFNKRGTWSLPGGGVERGETLKEAAIREVKEETGYDIAVSDIVALDEALMDDNHVFFITFRGTIVQAPETMSGDENVLDVQWVDVEKAEKMMPYHPNGIRGFLKKTCGAEYKIQRMKRVDVVYVLLYDEVNQKVLMVFNKRGTWSLPGGGVERGETLKEAAIREVKEETGYDIAVSDIVALDEALMDDNHVFFITFRGTIVQAPETMSGDENVLDVQWVDVEKAEKMMPYHPNGIRGFLKKTCGAEYKIQR

Secondary structure (DSSP, 8-state):
-EEEEEEEEEEEETTTTEEEEEEETTS-EE-SEEEPPTT--HHHHHHHHHHHHH--EEEEEEEEEEEEEEETTEEEEEEEEEEEEEE--SS----TTEEEEEEEEHHHHHHH-TTSTTTTGGG--TT--BEEEEE-/-EEEEEEEEEEEETTTTEEEEEEETTS-EE-SEEEPPTT--HHHHHHHHHHHHH--EEEEEEEEEEEEEEETTEEEEEEEEEEEEEE--SS----TTEEEEEEEEHHHHHHH-TTSTTTTGGG--TT--BEEEE--